Protein AF-A0A7X6XUL4-F1 (afdb_monomer_lite)

Sequence (235 aa):
MKSYRNVSISLFILVVAILCLQYVPVLSGLHGHSDAPFIVGGIALLCLGVSYVLKYHLIQIFLSMGYIVSFVLGLLLETKGVTYEATIIFELWIVWLVGLLVFVGILCITEALRHQASKKKSRVTFIMGVVLIVLPIYVLMMRPLTMDQVIDHKPHFTGKVLEVYENSLLIEIDGHDPMAVNMDLAVVSMDVMMDDMKVTSDDFKVNDTVTVYFNGVVLESYPVQINGVYAIFVD

Secondary structure (DSSP, 8-state):
-HHHHHHHHHHHHHHHHHHHHHHSHHHHHHTTT-SHHHHHHHHHHHHHHHHHHHT-HHHHHHHHHHHHHHHHHHHHTT-EEE-TTS-EEETHHHHHHHHHHHHHHHHHHHHHHHHHHTT---HHHHHHHHHHHHHHHHHHHTPPPPHHHHHHHS-EEEEEEEEE-SSEEEEEEPTTSTT-TT-SEEEEES--S-TT----GGG--TT-EEEEEE-S--BS-SSEEE--EEEEEE-

Foldseek 3Di:
DVLVVLLVVLVVLLVVVLCCCQPVVVNCVLQPNDNLSVVLSVVLVVQSVVCSVVVLNLSSHCLSVQLVVQLVVLSVVVDWAADPVRDTHSCSSLSSNLSSLLVSLVSLLVSCVVCVVVVNHRPPSNVSSVCSNVVSVVVVVPDFDGPCCQVVPFDKFKFFFADQDFFWTKTQTDPVDPVCPPAGIEIEGQPAPGPNDHGGSVVDDGGWMKMWTFRPDWDPDVNIYGHGTHDIDTD

Radius of gyration: 25.26 Å; chains: 1; bounding box: 56×45×66 Å

pLDDT: mean 80.7, std 13.01, range [35.94, 96.19]

Structure (mmCIF, N/CA/C/O backbone):
data_AF-A0A7X6XUL4-F1
#
_entry.id   AF-A0A7X6XUL4-F1
#
loop_
_atom_site.group_PDB
_atom_site.id
_atom_site.type_symbol
_atom_site.label_atom_id
_atom_site.label_alt_id
_atom_site.label_comp_id
_atom_site.label_asym_id
_atom_site.label_entity_id
_atom_site.label_seq_id
_atom_site.pdbx_PDB_ins_code
_atom_site.Cartn_x
_atom_site.Cartn_y
_atom_site.Cartn_z
_atom_site.occupancy
_atom_site.B_iso_or_equiv
_atom_site.auth_seq_id
_atom_site.auth_comp_id
_atom_site.auth_asym_id
_atom_site.auth_atom_id
_atom_site.pdbx_PDB_model_num
ATOM 1 N N . MET A 1 1 ? -22.005 5.168 29.232 1.00 58.16 1 MET A N 1
ATOM 2 C CA . MET A 1 1 ? -20.921 6.170 29.385 1.00 58.16 1 MET A CA 1
ATOM 3 C C . MET A 1 1 ? -19.550 5.704 28.884 1.00 58.16 1 MET A C 1
ATOM 5 O O . MET A 1 1 ? -18.963 6.440 28.106 1.00 58.16 1 MET A O 1
ATOM 9 N N . LYS A 1 2 ? -19.031 4.512 29.245 1.00 62.56 2 LYS A N 1
ATOM 10 C CA . LYS A 1 2 ? -17.679 4.072 28.809 1.00 62.56 2 LYS A CA 1
ATOM 11 C C . LYS A 1 2 ? -17.474 4.018 27.280 1.00 62.56 2 LYS A C 1
ATOM 13 O O . LYS A 1 2 ? -16.440 4.475 26.817 1.00 62.56 2 LYS A O 1
ATOM 18 N N . SER A 1 3 ? -18.453 3.537 26.502 1.00 69.56 3 SER A N 1
ATOM 19 C CA . SER A 1 3 ? -18.329 3.453 25.030 1.00 69.56 3 SER A CA 1
ATOM 20 C C . SER A 1 3 ? -18.174 4.820 24.361 1.00 69.56 3 SER A C 1
ATOM 22 O O . SER A 1 3 ? -17.297 4.985 23.527 1.00 69.56 3 SER A O 1
ATOM 24 N N . TYR A 1 4 ? -18.985 5.805 24.763 1.00 74.25 4 TYR A N 1
ATOM 25 C CA . TYR A 1 4 ? -18.929 7.166 24.221 1.00 74.25 4 TYR A CA 1
ATOM 26 C C . TYR A 1 4 ? -17.563 7.803 24.455 1.00 74.25 4 TYR A C 1
ATOM 28 O O . TYR A 1 4 ? -16.973 8.344 23.531 1.00 74.25 4 TYR A O 1
ATOM 36 N N . ARG A 1 5 ? -17.024 7.659 25.672 1.00 84.31 5 ARG A N 1
ATOM 37 C CA . ARG A 1 5 ? -15.702 8.186 26.017 1.00 84.31 5 ARG A CA 1
ATOM 38 C C . ARG A 1 5 ? -14.601 7.607 25.125 1.00 84.31 5 ARG A C 1
ATOM 40 O O . ARG A 1 5 ? -13.746 8.356 24.673 1.00 84.31 5 ARG A O 1
ATOM 47 N N . ASN A 1 6 ? -14.632 6.302 24.861 1.00 84.38 6 ASN A N 1
ATOM 48 C CA . ASN A 1 6 ? -13.616 5.651 24.031 1.00 84.38 6 ASN A CA 1
ATOM 49 C C . ASN A 1 6 ? -13.678 6.141 22.578 1.00 84.38 6 ASN A C 1
ATOM 51 O O . ASN A 1 6 ? -12.647 6.501 22.019 1.00 84.38 6 ASN A O 1
ATOM 55 N N . VAL A 1 7 ? -14.885 6.233 22.005 1.00 88.56 7 VAL A N 1
ATOM 56 C CA . VAL A 1 7 ? -15.072 6.751 20.641 1.00 88.56 7 VAL A CA 1
ATOM 57 C C . VAL A 1 7 ? -14.627 8.203 20.532 1.00 88.56 7 VAL A C 1
ATOM 59 O O . VAL A 1 7 ? -13.909 8.531 19.598 1.00 88.56 7 VAL A O 1
ATOM 62 N N . SER A 1 8 ? -14.979 9.062 21.492 1.00 87.38 8 SER A N 1
ATOM 63 C CA . SER A 1 8 ? -14.551 10.464 21.475 1.00 87.38 8 SER A CA 1
ATOM 64 C C . SER A 1 8 ? -13.032 10.618 21.544 1.00 87.38 8 SER A C 1
ATOM 66 O O . SER A 1 8 ? -12.482 11.453 20.833 1.00 87.38 8 SER A O 1
ATOM 68 N N . ILE A 1 9 ? -12.347 9.805 22.357 1.00 90.69 9 ILE A N 1
ATOM 69 C CA . ILE A 1 9 ? -10.880 9.834 22.451 1.00 90.69 9 ILE A CA 1
ATOM 70 C C . ILE A 1 9 ? -10.249 9.374 21.135 1.00 90.69 9 ILE A C 1
ATOM 72 O O . ILE A 1 9 ? -9.392 10.073 20.601 1.00 90.69 9 ILE A O 1
ATOM 76 N N . SER A 1 10 ? -10.673 8.230 20.590 1.00 92.06 10 SER A N 1
ATOM 77 C CA . SER A 1 10 ? -10.095 7.721 19.341 1.00 92.06 10 SER A CA 1
ATOM 78 C C . SER A 1 10 ? -10.402 8.635 18.156 1.00 92.06 10 SER A C 1
ATOM 80 O O . SER A 1 10 ? -9.512 8.892 17.351 1.00 92.06 10 SER A O 1
ATOM 82 N N . LEU A 1 11 ? -11.607 9.211 18.098 1.00 93.19 11 LEU A N 1
ATOM 83 C CA . LEU A 1 11 ? -11.975 10.220 17.106 1.00 93.19 11 LEU A CA 1
ATOM 84 C C . LEU A 1 11 ? -11.067 11.447 17.200 1.00 93.19 11 LEU A C 1
ATOM 86 O O . LEU A 1 11 ? -10.555 11.896 16.182 1.00 93.19 11 LEU A O 1
ATOM 90 N N . PHE A 1 12 ? -10.844 11.969 18.409 1.00 94.19 12 PHE A N 1
ATOM 91 C CA . PHE A 1 12 ? -9.958 13.111 18.618 1.00 94.19 12 PHE A CA 1
ATOM 92 C C . PHE A 1 12 ? -8.533 12.807 18.143 1.00 94.19 12 PHE A C 1
ATOM 94 O O . PHE A 1 12 ? -7.981 13.573 17.360 1.00 94.19 12 PHE A O 1
ATOM 101 N N . ILE A 1 13 ? -7.965 11.663 18.546 1.00 95.19 13 ILE A N 1
ATOM 102 C CA . ILE A 1 13 ? -6.621 11.244 18.116 1.00 95.19 13 ILE A CA 1
ATOM 103 C C . ILE A 1 13 ? -6.561 11.099 16.594 1.00 95.19 13 ILE A C 1
ATOM 105 O O . ILE A 1 13 ? -5.606 11.562 15.980 1.00 95.19 13 ILE A O 1
ATOM 109 N N . LEU A 1 14 ? -7.570 10.477 15.981 1.00 94.69 14 LEU A N 1
ATOM 110 C CA . LEU A 1 14 ? -7.609 10.245 14.541 1.00 94.69 14 LEU A CA 1
ATOM 111 C C . LEU A 1 14 ? -7.697 11.559 13.758 1.00 94.69 14 LEU A C 1
ATOM 113 O O . LEU A 1 14 ? -6.933 11.754 12.821 1.00 94.69 14 LEU A O 1
ATOM 117 N N . VAL A 1 15 ? -8.577 12.480 14.161 1.00 94.62 15 VAL A N 1
ATOM 118 C CA . VAL A 1 15 ? -8.705 13.797 13.518 1.00 94.62 15 VAL A CA 1
ATOM 119 C C . VAL A 1 15 ? -7.410 14.592 13.662 1.00 94.62 15 VAL A C 1
ATOM 121 O O . VAL A 1 15 ? -6.926 15.134 12.673 1.00 94.62 15 VAL A O 1
ATOM 124 N N . VAL A 1 16 ? -6.810 14.615 14.856 1.00 96.19 16 VAL A N 1
ATOM 125 C CA . VAL A 1 16 ? -5.510 15.269 15.067 1.00 96.19 16 VAL A CA 1
ATOM 126 C C . VAL A 1 16 ? -4.439 14.634 14.181 1.00 96.19 16 VAL A C 1
ATOM 128 O O . VAL A 1 16 ? -3.714 15.362 13.516 1.00 96.19 16 VAL A O 1
ATOM 131 N N . ALA A 1 17 ? -4.369 13.304 14.100 1.00 94.81 17 ALA A N 1
ATOM 132 C CA . ALA A 1 17 ? -3.403 12.613 13.250 1.00 94.81 17 ALA A CA 1
ATOM 133 C C . ALA A 1 17 ? -3.592 12.944 11.760 1.00 94.81 17 ALA A C 1
ATOM 135 O O . ALA A 1 17 ? -2.609 13.232 11.085 1.00 94.81 17 ALA A O 1
ATOM 136 N N . ILE A 1 18 ? -4.831 12.955 11.252 1.00 93.56 18 ILE A N 1
ATOM 137 C CA . ILE A 1 18 ? -5.139 13.334 9.861 1.00 93.56 18 ILE A CA 1
ATOM 138 C C . ILE A 1 18 ? -4.680 14.770 9.588 1.00 93.56 18 ILE A C 1
ATOM 140 O O . ILE A 1 18 ? -3.959 15.009 8.623 1.00 93.56 18 ILE A O 1
ATOM 144 N N . LEU A 1 19 ? -5.054 15.715 10.455 1.00 93.44 19 LEU A N 1
ATOM 145 C CA . LEU A 1 19 ? -4.690 17.123 10.291 1.00 93.44 19 LEU A CA 1
ATOM 146 C C . LEU A 1 19 ? -3.176 17.338 10.392 1.00 93.44 19 LEU A C 1
ATOM 148 O O . LEU A 1 19 ? -2.619 18.102 9.607 1.00 93.44 19 LEU A O 1
ATOM 152 N N . CYS A 1 20 ? -2.503 16.660 11.324 1.00 93.19 20 CYS A N 1
ATOM 153 C CA . CYS A 1 20 ? -1.053 16.731 11.458 1.00 93.19 20 CYS A CA 1
ATOM 154 C C . CYS A 1 20 ? -0.349 16.192 10.212 1.00 93.19 20 CYS A C 1
ATOM 156 O O . CYS A 1 20 ? 0.537 16.866 9.698 1.00 93.19 20 CYS A O 1
ATOM 158 N N . LEU A 1 21 ? -0.744 15.018 9.714 1.00 91.12 21 LEU A N 1
ATOM 159 C CA . LEU A 1 21 ? -0.129 14.425 8.524 1.00 91.12 21 LEU A CA 1
ATOM 160 C C . LEU A 1 21 ? -0.359 15.294 7.285 1.00 91.12 21 LEU A C 1
ATOM 162 O O . LEU A 1 21 ? 0.587 15.540 6.550 1.00 91.12 21 LEU A O 1
ATOM 166 N N . GLN A 1 22 ? -1.559 15.850 7.112 1.00 90.81 22 GLN A N 1
ATOM 167 C CA . GLN A 1 22 ? -1.856 16.681 5.948 1.00 90.81 22 GLN A CA 1
ATOM 168 C C . GLN A 1 22 ? -1.161 18.050 5.983 1.00 90.81 22 GLN A C 1
ATOM 170 O O . GLN A 1 22 ? -0.612 18.486 4.972 1.00 90.81 22 GLN A O 1
ATOM 175 N N . TYR A 1 23 ? -1.244 18.762 7.111 1.00 91.19 23 TYR A N 1
ATOM 176 C CA . TYR A 1 23 ? -0.960 20.202 7.157 1.00 91.19 23 TYR A CA 1
ATOM 177 C C . TYR A 1 23 ? 0.369 20.571 7.816 1.00 91.19 23 TYR A C 1
ATOM 179 O O . TYR A 1 23 ? 0.813 21.709 7.666 1.00 91.19 23 TYR A O 1
ATOM 187 N N . VAL A 1 24 ? 1.031 19.658 8.534 1.00 93.31 24 VAL A N 1
ATOM 188 C CA . VAL A 1 24 ? 2.384 19.925 9.043 1.00 93.31 24 VAL A CA 1
ATOM 189 C C . VAL A 1 24 ? 3.372 19.706 7.895 1.00 93.31 24 VAL A C 1
ATOM 191 O O . VAL A 1 24 ? 3.483 18.572 7.436 1.00 93.31 24 VAL A O 1
ATOM 194 N N . PRO A 1 25 ? 4.134 20.726 7.447 1.00 86.00 25 PRO A N 1
ATOM 195 C CA . PRO A 1 25 ? 4.938 20.635 6.222 1.00 86.00 25 PRO A CA 1
ATOM 196 C C . PRO A 1 25 ? 5.919 19.459 6.202 1.00 86.00 25 PRO A C 1
ATOM 198 O O . PRO A 1 25 ? 6.038 18.769 5.195 1.00 86.00 25 PRO A O 1
ATOM 201 N N . VAL A 1 26 ? 6.569 19.193 7.340 1.00 87.81 26 VAL A N 1
ATOM 202 C CA . VAL A 1 26 ? 7.515 18.077 7.492 1.00 87.81 26 VAL A CA 1
ATOM 203 C C . VAL A 1 26 ? 6.826 16.727 7.298 1.00 87.81 26 VAL A C 1
ATOM 205 O O . VAL A 1 26 ? 7.383 15.857 6.644 1.00 87.81 26 VAL A O 1
ATOM 208 N N . LEU A 1 27 ? 5.618 16.550 7.842 1.00 85.12 27 LEU A N 1
ATOM 209 C CA . LEU A 1 27 ? 4.870 15.292 7.744 1.00 85.12 27 LEU A CA 1
ATOM 210 C C . LEU A 1 27 ? 4.193 15.133 6.380 1.00 85.12 27 LEU A C 1
ATOM 212 O O . LEU A 1 27 ? 4.202 14.042 5.820 1.00 85.12 27 LEU A O 1
ATOM 216 N N . SER A 1 28 ? 3.683 16.233 5.831 1.00 84.69 28 SER A N 1
ATOM 217 C CA . SER A 1 28 ? 3.063 16.289 4.507 1.00 84.69 28 SER A CA 1
ATOM 218 C C . SER A 1 28 ? 4.053 15.911 3.400 1.00 84.69 28 SER A C 1
ATOM 220 O O . SER A 1 28 ? 3.719 15.183 2.464 1.00 84.69 28 SER A O 1
ATOM 222 N N . GLY A 1 29 ? 5.316 16.328 3.549 1.00 77.69 29 GLY A N 1
ATOM 223 C CA . GLY A 1 29 ? 6.396 15.943 2.642 1.00 77.69 29 GLY A CA 1
ATOM 224 C C . GLY A 1 29 ? 6.687 14.437 2.628 1.00 77.69 29 GLY A C 1
ATOM 225 O O . GLY A 1 29 ? 7.092 13.916 1.593 1.00 77.69 29 GLY A O 1
ATOM 226 N N . LEU A 1 30 ? 6.422 13.707 3.724 1.00 83.12 30 LEU A N 1
ATOM 227 C CA . LEU A 1 30 ? 6.688 12.260 3.807 1.00 83.12 30 LEU A CA 1
ATOM 228 C C . LEU A 1 30 ? 5.807 11.431 2.867 1.00 83.12 30 LEU A C 1
ATOM 230 O O . LEU A 1 30 ? 6.188 10.332 2.482 1.00 83.12 30 LEU A O 1
ATOM 234 N N . HIS A 1 31 ? 4.636 11.951 2.502 1.00 78.56 31 HIS A N 1
ATOM 235 C CA . HIS A 1 31 ? 3.710 11.315 1.566 1.00 78.56 31 HIS A CA 1
ATOM 236 C C . HIS A 1 31 ? 3.538 12.130 0.275 1.00 78.56 31 HIS A C 1
ATOM 238 O O . HIS A 1 31 ? 2.503 12.038 -0.391 1.00 78.56 31 HIS A O 1
ATOM 244 N N . GLY A 1 32 ? 4.529 12.967 -0.057 1.00 76.56 32 GLY A N 1
ATOM 245 C CA . GLY A 1 32 ? 4.567 13.728 -1.305 1.00 76.56 32 GLY A CA 1
ATOM 246 C C . GLY A 1 32 ? 3.433 14.739 -1.460 1.00 76.56 32 GLY A C 1
ATOM 247 O O . GLY A 1 32 ? 2.962 14.943 -2.574 1.00 76.56 32 GLY A O 1
ATOM 248 N N . HIS A 1 33 ? 2.944 15.321 -0.359 1.00 76.12 33 HIS A N 1
ATOM 249 C CA . HIS A 1 33 ? 1.809 16.256 -0.351 1.00 76.12 33 HIS A CA 1
ATOM 250 C C . HIS A 1 33 ? 0.507 15.693 -0.959 1.00 76.12 33 HIS A C 1
ATOM 252 O O . HIS A 1 33 ? -0.392 16.448 -1.320 1.00 76.12 33 HIS A O 1
ATOM 258 N N . SER A 1 34 ? 0.391 14.365 -1.050 1.00 81.25 34 SER A N 1
ATOM 259 C CA . SER A 1 34 ? -0.814 13.668 -1.510 1.00 81.25 34 SER A CA 1
ATOM 260 C C . SER A 1 34 ? -2.002 13.840 -0.551 1.00 81.25 34 SER A C 1
ATOM 262 O O .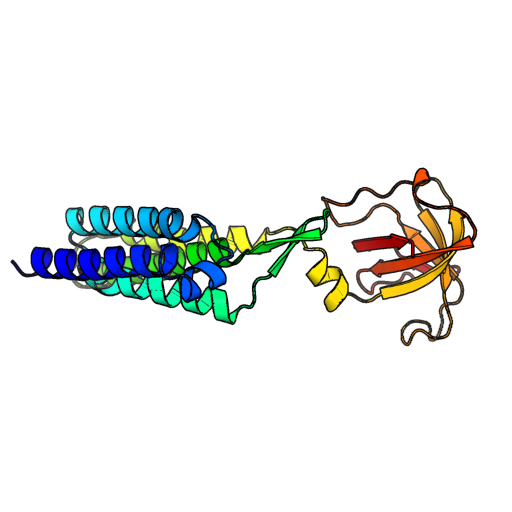 SER A 1 34 ? -1.816 13.943 0.658 1.00 81.25 34 SER A O 1
ATOM 264 N N . ASP A 1 35 ? -3.229 13.731 -1.069 1.00 84.50 35 ASP A N 1
ATOM 265 C CA . ASP A 1 35 ? -4.476 13.676 -0.284 1.00 84.50 35 ASP A CA 1
ATOM 266 C C . ASP A 1 35 ? -4.697 12.333 0.449 1.00 84.50 35 ASP A C 1
ATOM 268 O O . ASP A 1 35 ? -5.747 12.092 1.057 1.00 84.50 35 ASP A O 1
ATOM 272 N N . ALA A 1 36 ? -3.704 11.441 0.422 1.00 86.62 36 ALA A N 1
ATOM 273 C CA . ALA A 1 36 ? -3.718 10.139 1.082 1.00 86.62 36 ALA A CA 1
ATOM 274 C C . ALA A 1 36 ? -4.185 10.153 2.557 1.00 86.62 36 ALA A C 1
ATOM 276 O O . ALA A 1 36 ? -4.998 9.287 2.905 1.00 86.62 36 ALA A O 1
ATOM 277 N N . PRO A 1 37 ? -3.772 11.109 3.423 1.00 89.69 37 PRO A N 1
ATOM 278 C CA . PRO A 1 37 ? -4.266 11.171 4.800 1.00 89.69 37 PRO A CA 1
ATOM 279 C C . PRO A 1 37 ? -5.790 11.286 4.901 1.00 89.69 37 PRO A C 1
ATOM 281 O O . PRO A 1 37 ? -6.399 10.686 5.787 1.00 89.69 37 PRO A O 1
ATOM 284 N N . PHE A 1 38 ? -6.438 12.007 3.983 1.00 89.00 38 PHE A N 1
ATOM 285 C CA . PHE A 1 38 ? -7.897 12.123 3.980 1.00 89.00 38 PHE A CA 1
ATOM 286 C C . PHE A 1 38 ? -8.582 10.851 3.494 1.00 89.00 38 PHE A C 1
ATOM 288 O O . PHE A 1 38 ? -9.601 10.460 4.063 1.00 89.00 38 PHE A O 1
ATOM 295 N N . ILE A 1 39 ? -8.025 10.181 2.484 1.00 88.62 39 ILE A N 1
ATOM 296 C CA . ILE A 1 39 ? -8.596 8.943 1.937 1.00 88.62 39 ILE A CA 1
ATOM 297 C C . ILE A 1 39 ? -8.529 7.828 2.987 1.00 88.62 39 ILE A C 1
ATOM 299 O O . ILE A 1 39 ? -9.555 7.253 3.365 1.00 88.62 39 ILE A O 1
ATOM 303 N N . VAL A 1 40 ? -7.330 7.554 3.513 1.00 92.00 40 VAL A N 1
ATOM 304 C CA . VAL A 1 40 ? -7.119 6.502 4.518 1.00 92.00 40 VAL A CA 1
ATOM 305 C C . VAL A 1 40 ? -7.809 6.876 5.836 1.00 92.00 40 VAL A C 1
ATOM 307 O O . VAL A 1 40 ? -8.447 6.035 6.477 1.00 92.00 40 VAL A O 1
ATOM 310 N N . GLY A 1 41 ? -7.758 8.154 6.222 1.00 91.56 41 GLY A N 1
ATOM 311 C CA . GLY A 1 41 ? -8.430 8.678 7.406 1.00 91.56 41 GLY A CA 1
ATOM 312 C C . GLY A 1 41 ? -9.954 8.593 7.322 1.00 91.56 41 GLY A C 1
ATOM 313 O O . GLY A 1 41 ? -10.605 8.234 8.303 1.00 91.56 41 GLY A O 1
ATOM 314 N N . GLY A 1 42 ? -10.536 8.843 6.147 1.00 90.12 42 GLY A N 1
ATOM 315 C CA . GLY A 1 42 ? -11.969 8.698 5.893 1.00 90.12 42 GLY A CA 1
ATOM 316 C C . GLY A 1 42 ? -12.450 7.260 6.088 1.00 90.12 42 GLY A C 1
ATOM 317 O O . GLY A 1 42 ? -13.467 7.028 6.746 1.00 90.12 42 GLY A O 1
ATOM 318 N N . ILE A 1 43 ? -11.677 6.281 5.612 1.00 91.81 43 ILE A N 1
ATOM 319 C CA . ILE A 1 43 ? -11.957 4.855 5.839 1.00 91.81 43 ILE A CA 1
ATOM 320 C C . ILE A 1 43 ? -11.878 4.520 7.333 1.00 91.81 43 ILE A C 1
ATOM 322 O O . ILE A 1 43 ? -12.781 3.869 7.865 1.00 91.81 43 ILE A O 1
ATOM 326 N N . ALA A 1 44 ? -10.862 5.018 8.045 1.00 93.25 44 ALA A N 1
ATOM 327 C CA . ALA A 1 44 ? -10.770 4.851 9.494 1.00 93.25 44 ALA A CA 1
ATOM 328 C C . ALA A 1 44 ? -11.977 5.477 10.226 1.00 93.25 44 ALA A C 1
ATOM 330 O O . ALA A 1 44 ? -12.543 4.858 11.125 1.00 93.25 44 ALA A O 1
ATOM 331 N N . LEU A 1 45 ? -12.448 6.660 9.823 1.00 92.62 45 LEU A N 1
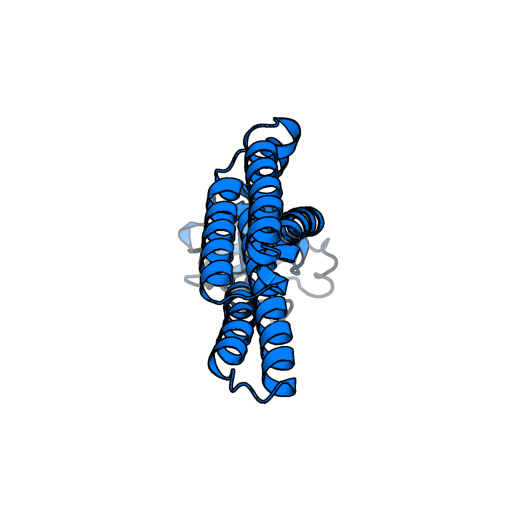ATOM 332 C CA . LEU A 1 45 ? -13.642 7.283 10.408 1.00 92.62 45 LEU A CA 1
ATOM 333 C C . LEU A 1 45 ? -14.906 6.441 10.181 1.00 92.62 45 LEU A C 1
ATOM 335 O O . LEU A 1 45 ? -15.694 6.254 11.114 1.00 92.62 45 LEU A O 1
ATOM 339 N N . LEU A 1 46 ? -15.077 5.877 8.982 1.00 91.69 46 LEU A N 1
ATOM 340 C CA . LEU A 1 46 ? -16.175 4.953 8.682 1.00 91.69 46 LEU A CA 1
ATOM 341 C C . LEU A 1 46 ? -16.104 3.700 9.563 1.00 91.69 46 LEU A C 1
ATOM 343 O O . LEU A 1 46 ? -17.104 3.326 10.183 1.00 91.69 46 LEU A O 1
ATOM 347 N N . CYS A 1 47 ? -14.924 3.086 9.694 1.00 91.25 47 CYS A N 1
ATOM 348 C CA . CYS A 1 47 ? -14.708 1.949 10.590 1.00 91.25 47 CYS A CA 1
ATOM 349 C C . CYS A 1 47 ? -15.032 2.300 12.049 1.00 91.25 47 CYS A C 1
ATOM 351 O O . CYS A 1 47 ? -15.663 1.500 12.746 1.00 91.25 47 CYS A O 1
ATOM 353 N N . LEU A 1 48 ? -14.666 3.502 12.510 1.00 90.81 48 LEU A N 1
ATOM 354 C CA . LEU A 1 48 ? -14.990 3.971 13.856 1.00 90.81 48 LEU A CA 1
ATOM 355 C C . LEU A 1 48 ? -16.508 4.085 14.048 1.00 90.81 48 LEU A C 1
ATOM 357 O O . LEU A 1 48 ? -17.036 3.578 15.041 1.00 90.81 48 LEU A O 1
ATOM 361 N N . GLY A 1 49 ? -17.219 4.672 13.082 1.00 87.12 49 GLY A N 1
ATOM 362 C CA . GLY A 1 49 ? -18.679 4.793 13.097 1.00 87.12 49 GLY A CA 1
ATOM 363 C C . GLY A 1 49 ? -19.389 3.436 13.118 1.00 87.12 49 GLY A C 1
ATOM 364 O O . GLY A 1 49 ? -20.253 3.195 13.965 1.00 87.12 49 GLY A O 1
ATOM 365 N N . VAL A 1 50 ? -18.970 2.505 12.258 1.00 87.62 50 VAL A N 1
ATOM 366 C CA . VAL A 1 50 ? -19.497 1.130 12.239 1.00 87.62 50 VAL A CA 1
ATOM 367 C C . VAL A 1 50 ? -19.224 0.427 13.572 1.00 87.62 50 VAL A C 1
ATOM 369 O O . VAL A 1 50 ? -20.125 -0.177 14.157 1.00 87.62 50 VAL A O 1
ATOM 372 N N . SER A 1 51 ? -18.010 0.555 14.114 1.00 89.69 51 SER A N 1
ATOM 373 C CA . SER A 1 51 ? -17.649 -0.042 15.406 1.00 89.69 51 SER A CA 1
ATOM 374 C C . SER A 1 51 ? -18.469 0.515 16.572 1.00 89.69 51 SER A C 1
ATOM 376 O O . SER A 1 51 ? -18.728 -0.194 17.548 1.00 89.69 51 SER A O 1
ATOM 378 N N . TYR A 1 52 ? -18.901 1.775 16.486 1.00 87.75 52 TYR A N 1
ATOM 379 C CA . TYR A 1 52 ? -19.772 2.402 17.470 1.00 87.75 52 TYR A CA 1
ATOM 380 C C . TYR A 1 52 ? -21.174 1.783 17.453 1.00 87.75 52 TYR A C 1
ATOM 382 O O . TYR A 1 52 ? -21.655 1.343 18.501 1.00 87.75 52 TYR A O 1
ATOM 390 N N . VAL A 1 53 ? -21.784 1.650 16.269 1.00 86.19 53 VAL A N 1
ATOM 391 C CA . VAL A 1 53 ? -23.108 1.019 16.099 1.00 86.19 53 VAL A CA 1
ATOM 392 C C . VAL A 1 53 ? -23.085 -0.440 16.563 1.00 86.19 53 VAL A C 1
ATOM 394 O O . VAL A 1 53 ? -23.987 -0.889 17.272 1.00 86.19 53 VAL A O 1
ATOM 397 N N . LEU A 1 54 ? -22.019 -1.169 16.224 1.00 83.31 54 LEU A N 1
ATOM 398 C CA . LEU A 1 54 ? -21.864 -2.588 16.554 1.00 83.31 54 LEU A CA 1
ATOM 399 C C . LEU A 1 54 ? -21.328 -2.851 17.972 1.00 83.31 54 LEU A C 1
ATOM 401 O O . LEU A 1 54 ? -21.281 -4.003 18.408 1.00 83.31 54 LEU A O 1
ATOM 405 N N . LYS A 1 55 ? -20.978 -1.795 18.721 1.00 85.25 55 LYS A N 1
ATOM 406 C CA . LYS A 1 55 ? -20.416 -1.848 20.084 1.00 85.25 55 LYS A CA 1
ATOM 407 C C . LYS A 1 55 ? -19.105 -2.648 20.185 1.00 85.25 55 LYS A C 1
ATOM 409 O O . LYS A 1 55 ? -18.858 -3.303 21.197 1.00 85.25 55 LYS A O 1
ATOM 414 N N . TYR A 1 56 ? -18.252 -2.580 19.163 1.00 86.38 56 TYR A N 1
ATOM 415 C CA . TYR A 1 56 ? -16.928 -3.216 19.166 1.00 86.38 56 TYR A CA 1
ATOM 416 C C . TYR A 1 56 ? -15.906 -2.342 19.882 1.00 86.38 56 TYR A C 1
ATOM 418 O O . TYR A 1 56 ? -15.315 -1.430 19.307 1.00 86.38 56 TYR A O 1
ATOM 426 N N . HIS A 1 57 ? -15.718 -2.608 21.171 1.00 85.75 57 HIS A N 1
ATOM 427 C CA . HIS A 1 57 ? -14.898 -1.767 22.034 1.00 85.75 57 HIS A CA 1
ATOM 428 C C . HIS A 1 57 ? -13.405 -1.804 21.698 1.00 85.75 57 HIS A C 1
ATOM 430 O O . HIS A 1 57 ? -12.752 -0.782 21.891 1.00 85.75 57 HIS A O 1
ATOM 436 N N . LEU A 1 58 ? -12.858 -2.923 21.206 1.00 87.94 58 LEU A N 1
ATOM 437 C CA . LEU A 1 58 ? -11.441 -2.986 20.822 1.00 87.94 58 LEU A CA 1
ATOM 438 C C . LEU A 1 58 ? -11.154 -2.066 19.636 1.00 87.94 58 LEU A C 1
ATOM 440 O O . LEU A 1 58 ? -10.215 -1.274 19.686 1.00 87.94 58 LEU A O 1
ATOM 444 N N . ILE A 1 59 ? -12.011 -2.105 18.613 1.00 88.56 59 ILE A N 1
ATOM 445 C CA . ILE A 1 59 ? -11.882 -1.241 17.433 1.00 88.56 59 ILE A CA 1
ATOM 446 C C . ILE A 1 59 ? -11.966 0.232 17.838 1.00 88.56 59 ILE A C 1
ATOM 448 O O . ILE A 1 59 ? -11.107 1.019 17.457 1.00 88.56 59 ILE A O 1
ATOM 452 N N . GLN A 1 60 ? -12.916 0.590 18.704 1.00 89.88 60 GLN A N 1
ATOM 453 C CA . GLN A 1 60 ? -13.064 1.961 19.208 1.00 89.88 60 GLN A CA 1
ATOM 454 C C . GLN A 1 60 ? -11.831 2.504 19.947 1.00 89.88 60 GLN A C 1
ATOM 456 O O . GLN A 1 60 ? -11.718 3.714 20.087 1.00 89.88 60 GLN A O 1
ATOM 461 N N . ILE A 1 61 ? -10.959 1.645 20.485 1.00 88.00 61 ILE A N 1
ATOM 462 C CA . ILE A 1 61 ? -9.771 2.061 21.247 1.00 88.00 61 ILE A CA 1
ATOM 463 C C . ILE A 1 61 ? -8.533 2.076 20.349 1.00 88.00 61 ILE A C 1
ATOM 465 O O . ILE A 1 61 ? -7.736 3.009 20.414 1.00 88.00 61 ILE A O 1
ATOM 469 N N . PHE A 1 62 ? -8.360 1.040 19.527 1.00 93.62 62 PHE A N 1
ATOM 470 C CA . PHE A 1 62 ? -7.099 0.794 18.830 1.00 93.62 62 PHE A CA 1
ATOM 471 C C . PHE A 1 62 ? -7.062 1.309 17.391 1.00 93.62 62 PHE A C 1
ATOM 473 O O . PHE A 1 62 ? -5.978 1.397 16.824 1.00 93.62 62 PHE A O 1
ATOM 480 N N . LEU A 1 63 ? -8.192 1.689 16.791 1.00 93.50 63 LEU A N 1
ATOM 481 C CA . LEU A 1 63 ? -8.235 2.088 15.381 1.00 93.50 63 LEU A CA 1
ATOM 482 C C . LEU A 1 63 ? -7.344 3.295 15.056 1.00 93.50 63 LEU A C 1
ATOM 484 O O . LEU A 1 63 ? -6.611 3.266 14.072 1.00 93.50 63 LEU A O 1
ATOM 488 N N . SER A 1 64 ? -7.354 4.326 15.903 1.00 93.44 64 SER A N 1
ATOM 489 C CA . SER A 1 64 ? -6.486 5.499 15.735 1.00 93.44 64 SER A CA 1
ATOM 490 C C . SER A 1 64 ? -4.999 5.147 15.844 1.00 93.44 64 SER A C 1
ATOM 492 O O . SER A 1 64 ? -4.176 5.733 15.148 1.00 93.44 64 SER A O 1
ATOM 494 N N . MET A 1 65 ? -4.648 4.157 16.672 1.00 93.56 65 MET A N 1
ATOM 495 C CA . MET A 1 65 ? -3.281 3.635 16.744 1.00 93.56 65 MET A CA 1
ATOM 496 C C . MET A 1 65 ? -2.931 2.851 15.477 1.00 93.56 65 MET A C 1
ATOM 498 O O . MET A 1 65 ? -1.853 3.046 14.932 1.00 93.56 65 MET A O 1
ATOM 502 N N . GLY A 1 66 ? -3.854 2.029 14.971 1.00 93.69 66 GLY A N 1
ATOM 503 C CA . GLY A 1 66 ? -3.691 1.299 13.712 1.00 93.69 66 GLY A CA 1
ATOM 504 C C . GLY A 1 66 ? -3.429 2.220 12.522 1.00 93.69 66 GLY A C 1
ATOM 505 O O . GLY A 1 66 ? -2.545 1.938 11.720 1.00 93.69 66 GLY A O 1
ATOM 506 N N . TYR A 1 67 ? -4.128 3.355 12.452 1.00 95.19 67 TYR A N 1
ATOM 507 C CA . TYR A 1 67 ? -3.894 4.388 11.440 1.00 95.19 67 TYR A CA 1
ATOM 508 C C . TYR A 1 67 ? -2.457 4.929 11.480 1.00 95.19 67 TYR A C 1
ATOM 510 O O . TYR A 1 67 ? -1.790 4.961 10.449 1.00 95.19 67 TYR A O 1
ATOM 518 N N . ILE A 1 68 ? -1.954 5.284 12.668 1.00 94.94 68 ILE A N 1
ATOM 519 C CA . ILE A 1 68 ? -0.590 5.812 12.847 1.00 94.94 68 ILE A CA 1
ATOM 520 C C . ILE A 1 68 ? 0.464 4.728 12.582 1.00 94.94 68 ILE A C 1
ATOM 522 O O . ILE A 1 68 ? 1.426 4.968 11.860 1.00 94.94 68 ILE A O 1
ATOM 526 N N . VAL A 1 69 ? 0.281 3.523 13.131 1.00 94.25 69 VAL A N 1
ATOM 527 C CA . VAL A 1 69 ? 1.215 2.397 12.953 1.00 94.25 69 VAL A CA 1
ATOM 528 C C . VAL A 1 69 ? 1.344 2.027 11.480 1.00 94.25 69 VAL A C 1
ATOM 530 O O . VAL A 1 69 ? 2.450 1.796 11.007 1.00 94.25 69 VAL A O 1
ATOM 533 N N . SER A 1 70 ? 0.236 2.018 10.741 1.00 93.00 70 SER A N 1
ATOM 534 C CA . SER A 1 70 ? 0.243 1.672 9.317 1.00 93.00 70 SER A CA 1
ATOM 535 C C . SER A 1 70 ? 0.936 2.736 8.464 1.00 93.00 70 SER A C 1
ATOM 537 O O . SER A 1 70 ? 1.605 2.389 7.497 1.00 93.00 70 SER A O 1
ATOM 539 N N . PHE A 1 71 ? 0.840 4.015 8.845 1.00 92.62 71 PHE A N 1
ATOM 540 C CA . PHE A 1 71 ? 1.609 5.089 8.211 1.00 92.62 71 PHE A CA 1
ATOM 541 C C . PHE A 1 71 ? 3.113 4.890 8.424 1.00 92.62 71 PHE A C 1
ATOM 543 O O . PHE A 1 71 ? 3.881 4.883 7.468 1.00 92.62 71 PHE A O 1
ATOM 550 N N . VAL A 1 72 ? 3.528 4.663 9.678 1.00 91.69 72 VAL A N 1
ATOM 551 C CA . VAL A 1 72 ? 4.937 4.425 10.030 1.00 91.69 72 VAL A CA 1
ATOM 552 C C . VAL A 1 72 ? 5.480 3.188 9.317 1.00 91.69 72 VAL A C 1
ATOM 554 O O . VAL A 1 72 ? 6.593 3.221 8.805 1.00 91.69 72 VAL A O 1
ATOM 557 N N . LEU A 1 73 ? 4.693 2.115 9.239 1.00 88.81 73 LEU A N 1
ATOM 558 C CA . LEU A 1 73 ? 5.066 0.904 8.513 1.00 88.81 73 LEU A CA 1
ATOM 559 C C . LEU A 1 73 ? 5.263 1.178 7.018 1.00 88.81 73 LEU A C 1
ATOM 561 O O . LEU A 1 73 ? 6.204 0.661 6.428 1.00 88.81 73 LEU A O 1
ATOM 565 N N . GLY A 1 74 ? 4.432 2.037 6.428 1.00 86.19 74 GLY A N 1
ATOM 566 C CA . GLY A 1 74 ? 4.639 2.516 5.069 1.00 86.19 74 GLY A CA 1
ATOM 567 C C . GLY A 1 74 ? 5.972 3.252 4.886 1.00 86.19 74 GLY A C 1
ATOM 568 O O . GLY A 1 74 ? 6.658 3.017 3.896 1.00 86.19 74 GLY A O 1
ATOM 569 N N . LEU A 1 75 ? 6.370 4.095 5.846 1.00 85.19 75 LEU A N 1
ATOM 570 C CA . LEU A 1 75 ? 7.658 4.800 5.790 1.00 85.19 75 LEU A CA 1
ATOM 571 C C . LEU A 1 75 ? 8.845 3.836 5.891 1.00 85.19 75 LEU A C 1
ATOM 573 O O . LEU A 1 75 ? 9.839 4.017 5.197 1.00 85.19 75 LEU A O 1
ATOM 577 N N . LEU A 1 76 ? 8.737 2.814 6.747 1.00 85.50 76 LEU A N 1
ATOM 578 C CA . LEU A 1 76 ? 9.791 1.816 6.955 1.00 85.50 76 LEU A CA 1
ATOM 579 C C . LEU A 1 76 ? 10.003 0.894 5.751 1.00 85.50 76 LEU A C 1
ATOM 581 O O . LEU A 1 76 ? 11.080 0.324 5.617 1.00 85.50 76 LEU A O 1
ATOM 585 N N . LEU A 1 77 ? 8.987 0.721 4.905 1.00 79.62 77 LEU A N 1
ATOM 586 C CA . LEU A 1 77 ? 9.061 -0.130 3.717 1.00 79.62 77 LEU A CA 1
ATOM 587 C C . LEU A 1 77 ? 9.566 0.612 2.467 1.00 79.62 77 LEU A C 1
ATOM 589 O O . LEU A 1 77 ? 9.546 0.024 1.393 1.00 79.62 77 LEU A O 1
ATOM 593 N N . GLU A 1 78 ? 10.005 1.873 2.605 1.00 67.56 78 GLU A N 1
ATOM 594 C CA . GLU A 1 78 ? 10.622 2.702 1.552 1.00 67.56 78 GLU A CA 1
ATOM 595 C C . GLU A 1 78 ? 9.953 2.574 0.171 1.00 67.56 78 GLU A C 1
ATOM 597 O O . GLU A 1 78 ? 10.611 2.446 -0.858 1.00 67.56 78 GLU A O 1
ATOM 602 N N . THR A 1 79 ? 8.618 2.618 0.128 1.00 63.59 79 THR A N 1
ATOM 603 C CA . THR A 1 79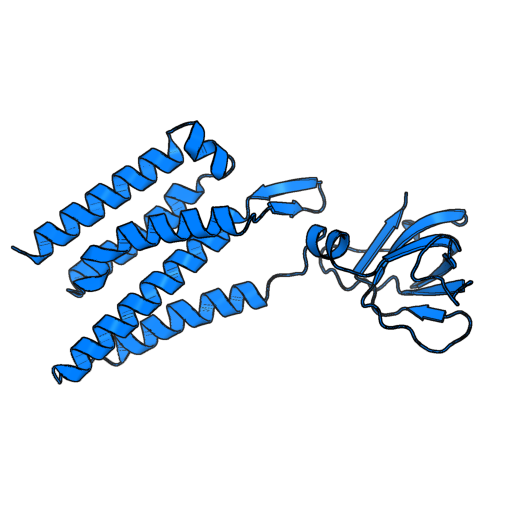 ? 7.874 2.367 -1.111 1.00 63.59 79 THR A CA 1
ATOM 604 C C . THR A 1 79 ? 7.911 3.571 -2.050 1.00 63.59 79 THR A C 1
ATOM 606 O O . THR A 1 79 ? 6.999 4.409 -2.064 1.00 63.59 79 THR A O 1
ATOM 609 N N . LYS A 1 80 ? 8.989 3.664 -2.823 1.00 58.97 80 LYS A N 1
ATOM 610 C CA . LYS A 1 80 ? 9.070 4.470 -4.039 1.00 58.97 80 LYS A CA 1
ATOM 611 C C . LYS A 1 80 ? 8.581 3.598 -5.193 1.00 58.97 80 LYS A C 1
ATOM 613 O O . LYS A 1 80 ? 9.022 2.463 -5.322 1.00 58.97 80 LYS A O 1
ATOM 618 N N . GLY A 1 81 ? 7.630 4.099 -5.970 1.00 49.84 81 GLY A N 1
ATOM 619 C CA . GLY A 1 81 ? 7.307 3.539 -7.276 1.00 49.84 81 GLY A CA 1
ATOM 620 C C . GLY A 1 81 ? 7.680 4.557 -8.341 1.00 49.84 81 GLY A C 1
ATOM 621 O O . GLY A 1 81 ? 7.424 5.748 -8.166 1.00 49.84 81 GLY A O 1
ATOM 622 N N . VAL A 1 82 ? 8.281 4.116 -9.435 1.00 38.66 82 VAL A N 1
ATOM 623 C CA . VAL A 1 82 ? 8.538 4.946 -10.615 1.00 38.66 82 VAL A CA 1
ATOM 624 C C . VAL A 1 82 ? 7.613 4.472 -11.736 1.00 38.66 82 VAL A C 1
ATOM 626 O O . VAL A 1 82 ? 7.538 3.278 -12.018 1.00 38.66 82 VAL A O 1
ATOM 629 N N . THR A 1 83 ? 6.851 5.391 -12.338 1.00 41.16 83 THR A N 1
ATOM 630 C CA . THR A 1 83 ? 6.106 5.101 -13.580 1.00 41.16 83 THR A CA 1
ATOM 631 C C . THR A 1 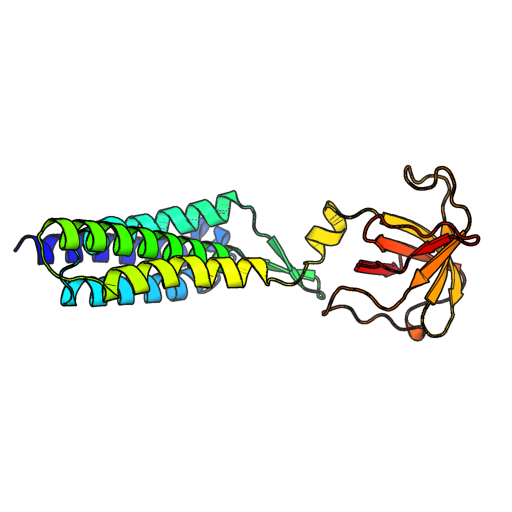83 ? 7.018 5.206 -14.802 1.00 41.16 83 THR A C 1
ATOM 633 O O . THR A 1 83 ? 8.068 5.840 -14.736 1.00 41.16 83 THR A O 1
ATOM 636 N N . TYR A 1 84 ? 6.574 4.664 -15.940 1.00 36.84 84 TYR A N 1
ATOM 637 C CA . TYR A 1 84 ? 7.250 4.745 -17.245 1.00 36.84 84 TYR A CA 1
ATOM 638 C C . TYR A 1 84 ? 7.675 6.175 -17.660 1.00 36.84 84 TYR A C 1
ATOM 640 O O . TYR A 1 84 ? 8.642 6.345 -18.393 1.00 36.84 84 TYR A O 1
ATOM 648 N N . GLU A 1 85 ? 7.022 7.223 -17.143 1.00 36.62 85 GLU A N 1
ATOM 649 C CA . GLU A 1 85 ? 7.389 8.630 -17.392 1.00 36.62 85 GLU A CA 1
ATOM 650 C C . GLU A 1 85 ? 8.370 9.220 -16.355 1.00 36.62 85 GLU A C 1
ATOM 652 O O . GLU A 1 85 ? 8.469 10.438 -16.210 1.00 36.62 85 GLU A O 1
ATOM 657 N N . ALA A 1 86 ? 9.072 8.382 -15.586 1.00 37.56 86 ALA A N 1
ATOM 658 C CA . ALA A 1 86 ? 9.974 8.795 -14.506 1.00 37.56 86 ALA A CA 1
ATOM 659 C C . ALA A 1 86 ? 9.307 9.665 -13.416 1.00 37.56 86 ALA A C 1
ATOM 661 O O . ALA A 1 86 ? 9.989 10.334 -12.633 1.00 37.56 86 ALA A O 1
ATOM 662 N N . THR A 1 87 ? 7.971 9.653 -13.313 1.00 35.94 87 THR A N 1
ATOM 663 C CA . THR A 1 87 ? 7.287 10.287 -12.182 1.00 35.94 87 THR A CA 1
ATOM 664 C C . THR A 1 87 ? 7.275 9.322 -11.003 1.00 35.94 87 THR A C 1
ATOM 666 O O . THR A 1 87 ? 6.754 8.206 -11.086 1.00 35.94 87 THR A O 1
ATOM 669 N N . ILE A 1 88 ? 7.895 9.752 -9.901 1.00 45.19 88 ILE A N 1
ATOM 670 C CA . ILE A 1 88 ? 7.928 9.012 -8.640 1.00 45.19 88 ILE A CA 1
ATOM 671 C C . ILE A 1 88 ? 6.524 9.075 -8.031 1.00 45.19 88 ILE A C 1
ATOM 673 O O . ILE A 1 88 ? 6.109 10.105 -7.495 1.00 45.19 88 ILE A O 1
ATOM 677 N N . ILE A 1 89 ? 5.780 7.977 -8.103 1.00 50.44 89 ILE A N 1
ATOM 678 C CA . ILE A 1 89 ? 4.552 7.784 -7.338 1.00 50.44 89 ILE A CA 1
ATOM 679 C C . ILE A 1 89 ? 4.924 7.257 -5.956 1.00 50.44 89 ILE A C 1
ATOM 681 O O . ILE A 1 89 ? 5.492 6.180 -5.785 1.00 50.44 89 ILE A O 1
ATOM 685 N N . PHE A 1 90 ? 4.576 8.032 -4.933 1.00 55.22 90 PHE A N 1
ATOM 686 C CA . PHE A 1 90 ? 4.679 7.588 -3.551 1.00 55.22 90 PHE A CA 1
ATOM 687 C C . PHE A 1 90 ? 3.632 6.499 -3.302 1.00 55.22 90 PHE A C 1
ATOM 689 O O . PHE A 1 90 ? 2.478 6.797 -3.004 1.00 55.22 90 PHE A O 1
ATOM 696 N N . GLU A 1 91 ? 4.020 5.228 -3.379 1.00 73.31 91 GLU A N 1
ATOM 697 C CA . GLU A 1 91 ? 3.133 4.094 -3.076 1.00 73.31 91 GLU A CA 1
ATOM 698 C C . GLU A 1 91 ? 2.794 3.958 -1.582 1.00 73.31 91 GLU A C 1
ATOM 700 O O . GLU A 1 91 ? 2.000 3.097 -1.187 1.00 73.31 91 GLU A O 1
ATOM 705 N N . LEU A 1 92 ? 3.352 4.846 -0.754 1.00 83.06 92 LEU A N 1
ATOM 706 C CA . LEU A 1 92 ? 3.162 4.899 0.689 1.00 83.06 92 LEU A CA 1
ATOM 707 C C . LEU A 1 92 ? 1.685 4.795 1.086 1.00 83.06 92 LEU A C 1
ATOM 709 O O . LEU A 1 92 ? 1.343 4.090 2.035 1.00 83.06 92 LEU A O 1
ATOM 713 N N . TRP A 1 93 ? 0.796 5.471 0.353 1.00 83.12 93 TRP A N 1
ATOM 714 C CA . TRP A 1 93 ? -0.635 5.479 0.656 1.00 83.12 93 TRP A CA 1
ATOM 715 C C . TRP A 1 93 ? -1.285 4.096 0.523 1.00 83.12 93 TRP A C 1
ATOM 717 O O . TRP A 1 93 ? -2.230 3.797 1.254 1.00 83.12 93 TRP A O 1
ATOM 727 N N . ILE A 1 94 ? -0.769 3.233 -0.359 1.00 83.00 94 ILE A N 1
ATOM 728 C CA . ILE A 1 94 ? -1.298 1.882 -0.555 1.00 83.00 94 ILE A CA 1
ATOM 729 C C . ILE A 1 94 ? -0.861 0.985 0.596 1.00 83.00 94 ILE A C 1
ATOM 731 O O . ILE A 1 94 ? -1.695 0.299 1.183 1.00 83.00 94 ILE A O 1
ATOM 735 N N . VAL A 1 95 ? 0.419 1.028 0.974 1.00 86.50 95 VAL A N 1
ATOM 736 C CA . VAL A 1 95 ? 0.912 0.281 2.142 1.00 86.50 95 VAL A CA 1
ATOM 737 C C . VAL A 1 95 ? 0.200 0.734 3.408 1.00 86.50 95 VAL A C 1
ATOM 739 O O . VAL A 1 95 ? -0.221 -0.091 4.219 1.00 86.50 95 VAL A O 1
ATOM 742 N N . TRP A 1 96 ? -0.009 2.040 3.544 1.00 90.50 96 TRP A N 1
ATOM 743 C CA . TRP A 1 96 ? -0.756 2.614 4.649 1.00 90.50 96 TRP A CA 1
ATOM 744 C C . TRP A 1 96 ? -2.198 2.095 4.702 1.00 90.50 96 TRP A C 1
ATOM 746 O O . TRP A 1 96 ? -2.658 1.644 5.755 1.00 90.50 96 TRP A O 1
ATOM 756 N N . LEU A 1 97 ? -2.902 2.104 3.568 1.00 89.94 97 LEU A N 1
ATOM 757 C CA . LEU A 1 97 ? -4.263 1.589 3.463 1.00 89.94 97 LEU A CA 1
ATOM 758 C C . LEU A 1 97 ? -4.331 0.092 3.793 1.00 89.94 97 LEU A C 1
ATOM 760 O O . LEU A 1 97 ? -5.166 -0.325 4.597 1.00 89.94 97 LEU A O 1
ATOM 764 N N . VAL A 1 98 ? -3.453 -0.717 3.199 1.00 88.75 98 VAL A N 1
ATOM 765 C CA . VAL A 1 98 ? -3.424 -2.167 3.425 1.00 88.75 98 VAL A CA 1
ATOM 766 C C . VAL A 1 98 ? -3.089 -2.481 4.881 1.00 88.75 98 VAL A C 1
ATOM 768 O O . VAL A 1 98 ? -3.782 -3.289 5.501 1.00 88.75 98 VAL A O 1
ATOM 771 N N . GLY A 1 99 ? -2.095 -1.802 5.457 1.00 91.00 99 GLY A N 1
ATOM 772 C CA . GLY A 1 99 ? -1.743 -1.935 6.869 1.00 91.00 99 GLY A CA 1
ATOM 773 C C . GLY A 1 99 ? -2.934 -1.644 7.782 1.00 91.00 99 GLY A C 1
ATOM 774 O O . GLY A 1 99 ? -3.222 -2.428 8.691 1.00 91.00 99 GLY A O 1
ATOM 775 N N . LEU A 1 100 ? -3.695 -0.582 7.485 1.00 93.50 100 LEU A N 1
ATOM 776 C CA . LEU A 1 100 ? -4.892 -0.234 8.245 1.00 93.50 100 LEU A CA 1
ATOM 777 C C . LEU A 1 100 ? -5.951 -1.341 8.150 1.00 93.50 100 LEU A C 1
ATOM 779 O O . LEU A 1 100 ? -6.510 -1.736 9.175 1.00 93.50 100 LEU A O 1
ATOM 783 N N . LEU A 1 101 ? -6.225 -1.861 6.951 1.00 92.12 101 LEU A N 1
ATOM 784 C CA . LEU A 1 101 ? -7.221 -2.919 6.743 1.00 92.12 101 LEU A CA 1
ATOM 785 C C . LEU A 1 101 ? -6.838 -4.218 7.459 1.00 92.12 101 LEU A C 1
ATOM 787 O O . LEU A 1 101 ? -7.684 -4.807 8.137 1.00 92.12 101 LEU A O 1
ATOM 791 N N . VAL A 1 102 ? -5.565 -4.619 7.395 1.00 91.31 102 VAL A N 1
ATOM 792 C CA . VAL A 1 102 ? -5.048 -5.788 8.122 1.00 91.31 102 VAL A CA 1
ATOM 793 C C . VAL A 1 102 ? -5.209 -5.593 9.629 1.00 91.31 102 VAL A C 1
ATOM 795 O O . VAL A 1 102 ? -5.721 -6.478 10.318 1.00 91.31 102 VAL A O 1
ATOM 798 N N . PHE A 1 103 ? -4.847 -4.418 10.147 1.00 93.44 103 PHE A N 1
ATOM 799 C CA . PHE A 1 103 ? -4.991 -4.098 11.565 1.00 93.44 103 PHE A CA 1
ATOM 800 C C . PHE A 1 103 ? -6.459 -4.167 12.016 1.00 93.44 103 PHE A C 1
ATOM 802 O O . PHE A 1 103 ? -6.779 -4.806 13.021 1.00 93.44 103 PHE A O 1
ATOM 809 N N . VAL A 1 104 ? -7.380 -3.578 11.245 1.00 92.44 104 VAL A N 1
ATOM 810 C CA . VAL A 1 104 ? -8.827 -3.654 11.509 1.00 92.44 104 VAL A CA 1
ATOM 811 C C . VAL A 1 104 ? -9.333 -5.092 11.430 1.00 92.44 104 VAL A C 1
ATOM 813 O O . VAL A 1 104 ? -10.145 -5.497 12.265 1.00 92.44 104 VAL A O 1
ATOM 816 N N . GLY A 1 105 ? -8.844 -5.884 10.477 1.00 89.44 105 GLY A N 1
ATOM 817 C CA . GLY A 1 105 ? -9.175 -7.298 10.344 1.00 89.44 105 GLY A CA 1
ATOM 818 C C . GLY A 1 105 ? -8.795 -8.106 11.587 1.00 89.44 105 GLY A C 1
ATOM 819 O O . GLY A 1 105 ? -9.632 -8.835 12.125 1.00 89.44 105 GLY A O 1
ATOM 820 N N . ILE A 1 106 ? -7.585 -7.900 12.122 1.00 92.56 106 ILE A N 1
ATOM 821 C CA . ILE A 1 106 ? -7.121 -8.527 13.374 1.00 92.56 106 ILE A CA 1
ATOM 822 C C . ILE A 1 106 ? -8.027 -8.132 14.551 1.00 92.56 106 ILE A C 1
ATOM 824 O O . ILE A 1 106 ? -8.428 -8.987 15.350 1.00 92.56 106 ILE A O 1
ATOM 828 N N . LEU A 1 107 ? -8.407 -6.854 14.650 1.00 92.00 107 LEU A N 1
ATOM 829 C CA . LEU A 1 107 ? -9.328 -6.382 15.691 1.00 92.00 107 LEU A CA 1
ATOM 830 C C . LEU A 1 107 ? -10.733 -6.995 15.552 1.00 92.00 107 LEU A C 1
ATOM 832 O O . LEU A 1 107 ? -11.351 -7.368 16.550 1.00 92.00 107 LEU A O 1
ATOM 836 N N . CYS A 1 108 ? -11.231 -7.161 14.325 1.00 89.25 108 CYS A N 1
ATOM 837 C CA . CYS A 1 108 ? -12.505 -7.835 14.067 1.00 89.25 108 CYS A CA 1
ATOM 838 C C . CYS A 1 108 ? -12.467 -9.304 14.502 1.00 89.25 108 CYS A C 1
ATOM 840 O O . CYS A 1 108 ? -13.407 -9.782 15.142 1.00 89.25 108 CYS A O 1
ATOM 842 N N . ILE A 1 109 ? -11.380 -10.017 14.188 1.00 89.06 109 ILE A N 1
ATOM 843 C CA . ILE A 1 109 ? -11.196 -11.422 14.572 1.00 89.06 109 ILE A CA 1
ATOM 844 C C . ILE A 1 109 ? -11.124 -11.553 16.095 1.00 89.06 109 ILE A C 1
ATOM 846 O O . ILE A 1 109 ? -11.836 -12.375 16.671 1.00 89.06 109 ILE A O 1
ATOM 850 N N . THR A 1 110 ? -10.320 -10.728 16.766 1.00 88.94 110 THR A N 1
ATOM 851 C CA . THR A 1 110 ? -10.181 -10.774 18.232 1.00 88.94 110 THR A CA 1
ATOM 852 C C . THR A 1 110 ? -11.498 -10.480 18.953 1.00 88.94 110 THR A C 1
ATOM 854 O O . THR A 1 110 ? -11.862 -11.208 19.880 1.00 88.94 110 THR A O 1
ATOM 857 N N . GLU A 1 111 ? -12.278 -9.494 18.500 1.00 88.56 111 GLU A N 1
ATOM 858 C CA . GLU A 1 111 ? -13.609 -9.231 19.064 1.00 88.56 111 GLU A CA 1
ATOM 859 C C . GLU A 1 111 ? -14.593 -10.384 18.761 1.00 88.56 111 GLU A C 1
ATOM 861 O O . GLU A 1 111 ? -15.385 -10.776 19.623 1.00 88.56 111 GLU A O 1
ATOM 866 N N . ALA A 1 112 ? -14.509 -11.004 17.576 1.00 85.19 112 ALA A N 1
ATOM 867 C CA . ALA A 1 112 ? -15.326 -12.166 17.222 1.00 85.19 112 ALA A CA 1
ATOM 868 C C . ALA A 1 112 ? -15.043 -13.379 18.125 1.00 85.19 112 ALA A C 1
ATOM 870 O O . ALA A 1 112 ? -15.983 -14.022 18.603 1.00 85.19 112 ALA A O 1
ATOM 871 N N . LEU A 1 113 ? -13.765 -13.669 18.388 1.00 84.81 113 LEU A N 1
ATOM 872 C CA . LEU A 1 113 ? -13.334 -14.737 19.294 1.00 84.81 113 LEU A CA 1
ATOM 873 C C . LEU A 1 113 ? -13.822 -14.474 20.725 1.00 84.81 113 LEU A C 1
ATOM 875 O O . LEU A 1 113 ? -14.356 -15.373 21.378 1.00 84.81 113 LEU A O 1
ATOM 879 N N . ARG A 1 114 ? -13.746 -13.219 21.186 1.00 83.75 114 ARG A N 1
ATOM 880 C CA . ARG A 1 114 ? -14.286 -12.805 22.489 1.00 83.75 114 ARG A CA 1
ATOM 881 C C . ARG A 1 114 ? -15.800 -13.023 22.580 1.00 83.75 114 ARG A C 1
ATOM 883 O O . ARG A 1 114 ? -16.299 -13.510 23.595 1.00 83.75 114 ARG A O 1
ATOM 890 N N . HIS A 1 115 ? -16.542 -12.699 21.522 1.00 78.81 115 HIS A N 1
ATOM 891 C CA . HIS A 1 115 ? -17.986 -12.926 21.470 1.00 78.81 115 HIS A CA 1
ATOM 892 C C . HIS A 1 115 ? -18.350 -14.416 21.469 1.00 78.81 115 HIS A C 1
ATOM 894 O O . HIS A 1 115 ? -19.273 -14.807 22.192 1.00 78.81 115 HIS A O 1
ATOM 900 N N . GLN A 1 116 ? -17.608 -15.254 20.738 1.00 74.06 116 GLN A N 1
ATOM 901 C CA . GLN A 1 116 ? -17.796 -16.709 20.763 1.00 74.06 116 GLN A CA 1
ATOM 902 C C . GLN A 1 116 ? -17.562 -17.296 22.162 1.00 74.06 116 GLN A C 1
ATOM 904 O O . GLN A 1 116 ? -18.382 -18.093 22.621 1.00 74.06 116 GLN A O 1
ATOM 909 N N . ALA A 1 117 ? -16.525 -16.841 22.876 1.00 70.62 117 ALA A N 1
ATOM 910 C CA . ALA A 1 117 ? -16.268 -17.240 24.263 1.00 70.62 117 ALA A CA 1
ATOM 911 C C . ALA A 1 117 ? -17.425 -16.864 25.214 1.00 70.62 117 ALA A C 1
ATOM 913 O O . ALA A 1 117 ? -17.726 -17.595 26.154 1.00 70.62 117 ALA A O 1
ATOM 914 N N . SER A 1 118 ? -18.145 -15.773 24.927 1.00 70.44 118 SER A N 1
ATOM 915 C CA . SER A 1 118 ? -19.352 -15.357 25.665 1.00 70.44 118 SER A CA 1
ATOM 916 C C . SER A 1 118 ? -20.662 -16.036 25.214 1.00 70.44 118 SER A C 1
ATOM 918 O O . SER A 1 118 ? -21.745 -15.583 25.582 1.00 70.44 118 SER A O 1
ATOM 920 N N . LYS A 1 119 ? -20.596 -17.103 24.398 1.00 64.94 119 LYS A N 1
ATOM 921 C CA . LYS A 1 119 ? -21.744 -17.801 23.769 1.00 64.94 119 LYS A CA 1
ATOM 922 C C . LYS A 1 119 ? -22.635 -16.924 22.874 1.00 64.94 119 LYS A C 1
ATOM 924 O O . LYS A 1 119 ? -23.719 -17.346 22.468 1.00 64.94 119 LYS A O 1
ATOM 929 N N . LYS A 1 120 ? -22.184 -15.726 22.497 1.00 64.50 120 LYS A N 1
ATOM 930 C CA . LYS A 1 120 ? -22.888 -14.846 21.561 1.00 64.50 120 LYS A CA 1
ATOM 931 C C . LYS A 1 120 ? -22.435 -15.183 20.139 1.00 64.50 120 LYS A C 1
ATOM 933 O O . LYS A 1 120 ? -21.262 -15.051 19.796 1.00 64.50 120 LYS A O 1
ATOM 938 N N . LYS A 1 121 ? -23.352 -15.673 19.301 1.00 58.06 121 LYS A N 1
ATOM 939 C CA . LYS A 1 121 ? -23.026 -16.147 17.945 1.00 58.06 121 LYS A CA 1
ATOM 940 C C . LYS A 1 121 ? -22.561 -14.969 17.077 1.00 58.06 121 LYS A C 1
ATOM 942 O O . LYS A 1 121 ? -23.359 -14.107 16.732 1.00 58.06 121 LYS A O 1
ATOM 947 N N . SER A 1 122 ? -21.273 -14.948 16.725 1.00 68.44 122 SER A N 1
ATOM 948 C CA . SER A 1 122 ? -20.621 -13.842 16.001 1.00 68.44 122 SER A CA 1
ATOM 949 C C . SER A 1 122 ? -19.874 -14.330 14.752 1.00 68.44 122 SER A C 1
ATOM 951 O O . SER A 1 122 ? -18.713 -14.005 14.531 1.00 68.44 122 SER A O 1
ATOM 953 N N . ARG A 1 123 ? -20.510 -15.185 13.938 1.00 73.06 123 ARG A N 1
ATOM 954 C CA . ARG A 1 123 ? -19.867 -15.756 12.734 1.00 73.06 123 ARG A CA 1
ATOM 955 C C . ARG A 1 123 ? -19.598 -14.701 11.652 1.00 73.06 123 ARG A C 1
ATOM 957 O O . ARG A 1 123 ? -18.576 -14.773 10.985 1.00 73.06 123 ARG A O 1
ATOM 964 N N . VAL A 1 124 ? -20.471 -13.700 11.530 1.00 76.31 124 VAL A N 1
ATOM 965 C CA . VAL A 1 124 ? -20.360 -12.633 10.517 1.00 76.31 124 VAL A CA 1
ATOM 966 C C . VAL A 1 124 ? -19.124 -11.758 10.746 1.00 76.31 124 VAL A C 1
ATOM 968 O O . VAL A 1 124 ? -18.395 -11.467 9.807 1.00 76.31 124 VAL A O 1
ATOM 971 N N . THR A 1 125 ? -18.832 -11.394 11.997 1.00 77.44 125 THR A N 1
ATOM 972 C CA . THR A 1 125 ? -17.677 -10.541 12.335 1.00 77.44 125 THR A CA 1
ATOM 973 C C . THR A 1 125 ? -16.347 -11.233 12.096 1.00 77.44 125 THR A C 1
ATOM 975 O O . THR A 1 125 ? -15.377 -10.590 11.715 1.00 77.44 125 THR A O 1
ATOM 978 N N . PHE A 1 126 ? -16.312 -12.549 12.310 1.00 77.62 126 PHE A N 1
ATOM 979 C CA . PHE A 1 126 ? -15.137 -13.361 12.035 1.00 77.62 126 PHE A CA 1
ATOM 980 C C . PHE A 1 126 ? -14.852 -13.408 10.530 1.00 77.62 126 PHE A C 1
ATOM 982 O O . PHE A 1 126 ? -13.738 -13.108 10.117 1.00 77.62 126 PHE A O 1
ATOM 989 N N . ILE A 1 127 ? -15.874 -13.699 9.714 1.00 80.56 127 ILE A N 1
ATOM 990 C CA . ILE A 1 127 ? -15.751 -13.721 8.247 1.00 80.56 127 ILE A CA 1
ATOM 991 C C . ILE A 1 127 ? -15.309 -12.349 7.725 1.00 80.56 127 ILE A C 1
ATOM 993 O O . ILE A 1 127 ? -14.373 -12.270 6.938 1.00 80.56 127 ILE A O 1
ATOM 997 N N . MET A 1 128 ? -15.925 -11.269 8.212 1.00 83.94 128 MET A N 1
ATOM 998 C CA . MET A 1 128 ? -15.547 -9.901 7.848 1.00 83.94 128 MET A CA 1
ATOM 999 C C . MET A 1 128 ? -14.077 -9.602 8.175 1.00 83.94 128 MET A C 1
ATOM 1001 O O . MET A 1 128 ? -13.370 -9.050 7.339 1.00 83.94 128 MET A O 1
ATOM 1005 N N . GLY A 1 129 ? -13.599 -10.005 9.357 1.00 80.19 129 GLY A N 1
ATOM 1006 C CA . GLY A 1 129 ? -12.200 -9.824 9.743 1.00 80.19 129 GLY A CA 1
ATOM 1007 C C . GLY A 1 129 ? -11.220 -10.589 8.851 1.00 80.19 129 GLY A C 1
ATOM 1008 O O . GLY A 1 129 ? -10.196 -10.036 8.469 1.00 80.19 129 GLY A O 1
ATOM 1009 N N . VAL A 1 130 ? -11.554 -11.823 8.458 1.00 81.69 130 VAL A N 1
ATOM 1010 C CA . VAL A 1 130 ? -10.732 -12.617 7.527 1.00 81.69 130 VAL A CA 1
ATOM 1011 C C . VAL A 1 130 ? -10.685 -11.970 6.142 1.00 81.69 130 VAL A C 1
ATOM 1013 O O . VAL A 1 130 ? -9.605 -11.834 5.575 1.00 81.69 130 VAL A O 1
ATOM 1016 N N . VAL A 1 131 ? -11.825 -11.517 5.612 1.00 85.81 131 VAL A N 1
ATOM 1017 C CA . VAL A 1 131 ? -11.886 -10.843 4.302 1.00 85.81 131 VAL A CA 1
ATOM 1018 C C . VAL A 1 131 ? -11.037 -9.569 4.292 1.00 85.81 131 VAL A C 1
ATOM 1020 O O . VAL A 1 131 ? -10.298 -9.346 3.337 1.00 85.81 131 VAL A O 1
ATOM 1023 N N . LEU A 1 132 ? -11.075 -8.777 5.369 1.00 86.25 132 LEU A N 1
ATOM 1024 C CA . LEU A 1 132 ? -10.273 -7.555 5.510 1.00 86.25 132 LEU A CA 1
ATOM 1025 C C . LEU A 1 132 ? -8.758 -7.801 5.564 1.00 86.25 132 LEU A C 1
ATOM 1027 O O . LEU A 1 132 ? -7.999 -6.869 5.335 1.00 86.25 132 LEU A O 1
ATOM 1031 N N . ILE A 1 133 ? -8.315 -9.028 5.848 1.00 82.38 133 ILE A N 1
ATOM 1032 C CA . ILE A 1 133 ? -6.896 -9.405 5.811 1.00 82.38 133 ILE A CA 1
ATOM 1033 C C . ILE A 1 133 ? -6.542 -10.008 4.450 1.00 82.38 133 ILE A C 1
ATOM 1035 O O . ILE A 1 133 ? -5.572 -9.597 3.823 1.00 82.38 133 ILE A O 1
ATOM 1039 N N . VAL A 1 134 ? -7.330 -10.978 3.982 1.00 80.44 134 VAL A N 1
ATOM 1040 C CA . VAL A 1 134 ? -6.997 -11.773 2.793 1.00 80.44 134 VAL A CA 1
ATOM 1041 C C . VAL A 1 134 ? -7.112 -10.953 1.512 1.00 80.44 134 VAL A C 1
ATOM 1043 O O . VAL A 1 134 ? -6.239 -11.054 0.658 1.00 80.44 134 VAL A O 1
ATOM 1046 N N . LEU A 1 135 ? -8.155 -10.129 1.371 1.00 83.25 135 LEU A N 1
ATOM 1047 C CA . LEU A 1 135 ? -8.388 -9.378 0.137 1.00 83.25 135 LEU A CA 1
ATOM 1048 C C . LEU A 1 135 ? -7.278 -8.343 -0.140 1.00 83.25 135 LEU A C 1
ATOM 1050 O O . LEU A 1 135 ? -6.756 -8.348 -1.252 1.00 83.25 135 LEU A O 1
ATOM 1054 N N . PRO A 1 136 ? -6.834 -7.519 0.829 1.00 79.50 136 PRO A N 1
ATOM 1055 C CA . PRO A 1 136 ? -5.719 -6.599 0.601 1.00 79.50 136 PRO A CA 1
ATOM 1056 C C . PRO A 1 136 ? -4.392 -7.308 0.321 1.00 79.50 136 PRO A C 1
ATOM 1058 O O . PRO A 1 136 ? -3.651 -6.876 -0.555 1.00 79.50 136 PRO A O 1
ATOM 1061 N N . ILE A 1 137 ? -4.104 -8.413 1.023 1.00 75.25 137 ILE A N 1
ATOM 1062 C CA . ILE A 1 137 ? -2.892 -9.211 0.777 1.00 75.25 137 ILE A CA 1
ATOM 1063 C C . ILE A 1 137 ? -2.919 -9.784 -0.640 1.00 75.25 137 ILE A C 1
ATOM 1065 O O . ILE A 1 137 ? -1.931 -9.680 -1.357 1.00 75.25 137 ILE A O 1
ATOM 1069 N N . TYR A 1 138 ? -4.057 -10.328 -1.072 1.00 75.56 138 TYR A N 1
ATOM 1070 C CA . TYR A 1 138 ? -4.228 -10.827 -2.433 1.00 75.56 138 TYR A CA 1
ATOM 1071 C C . TYR A 1 138 ? -4.007 -9.726 -3.478 1.00 75.56 138 TYR A C 1
ATOM 1073 O O . TYR A 1 138 ? -3.281 -9.941 -4.441 1.00 75.56 138 TYR A O 1
ATOM 1081 N N . VAL A 1 139 ? -4.557 -8.524 -3.265 1.00 74.12 139 VAL A N 1
ATOM 1082 C CA . VAL A 1 139 ? -4.330 -7.375 -4.161 1.00 74.12 139 VAL A CA 1
ATOM 1083 C C . VAL A 1 139 ? -2.850 -6.981 -4.214 1.00 74.12 139 VAL A C 1
ATOM 1085 O O . VAL A 1 139 ? -2.356 -6.674 -5.293 1.00 74.12 139 VAL A O 1
ATOM 1088 N N . LEU A 1 140 ? -2.121 -7.031 -3.092 1.00 69.94 140 LEU A N 1
ATOM 1089 C CA . LEU A 1 140 ? -0.673 -6.787 -3.086 1.00 69.94 140 LEU A CA 1
ATOM 1090 C C . LEU A 1 140 ? 0.111 -7.864 -3.848 1.00 69.94 140 LEU A C 1
ATOM 1092 O O . LEU A 1 140 ? 1.066 -7.528 -4.538 1.00 69.94 140 LEU A O 1
ATOM 1096 N N . MET A 1 141 ? -0.289 -9.135 -3.740 1.00 64.19 141 MET A N 1
ATOM 1097 C CA . MET A 1 141 ? 0.350 -10.238 -4.473 1.00 64.19 141 MET A CA 1
ATOM 1098 C C . MET A 1 141 ? 0.099 -10.171 -5.984 1.00 64.19 141 MET A C 1
ATOM 1100 O O . MET A 1 141 ? 0.894 -10.703 -6.747 1.00 64.19 141 MET A O 1
ATOM 1104 N N . MET A 1 142 ? -0.987 -9.519 -6.406 1.00 64.88 142 MET A N 1
ATOM 1105 C CA . MET A 1 142 ? -1.352 -9.326 -7.813 1.00 64.88 142 MET A CA 1
ATOM 1106 C C . MET A 1 142 ? -0.820 -8.006 -8.390 1.00 64.88 142 MET A C 1
ATOM 1108 O O . MET A 1 142 ? -1.261 -7.591 -9.461 1.00 64.88 142 MET A O 1
ATOM 1112 N N . ARG A 1 143 ? 0.084 -7.309 -7.689 1.00 63.22 143 ARG A N 1
ATOM 1113 C CA . ARG A 1 143 ? 0.702 -6.102 -8.238 1.00 63.22 143 ARG A CA 1
ATOM 1114 C C . ARG A 1 143 ? 1.603 -6.452 -9.425 1.00 63.22 143 ARG A C 1
ATOM 1116 O O . ARG A 1 143 ? 2.378 -7.403 -9.312 1.00 63.22 143 ARG A O 1
ATOM 1123 N N . PRO A 1 144 ? 1.525 -5.684 -10.526 1.00 58.59 144 PRO A N 1
ATOM 1124 C CA . PRO A 1 144 ? 2.458 -5.840 -11.630 1.00 58.59 144 PRO A CA 1
ATOM 1125 C C . PRO A 1 144 ? 3.883 -5.534 -11.154 1.00 58.59 144 PRO A C 1
ATOM 1127 O O . PRO A 1 144 ? 4.089 -4.757 -10.217 1.00 58.59 144 PRO A O 1
ATOM 1130 N N . LEU A 1 145 ? 4.856 -6.189 -11.783 1.00 61.81 145 LEU A N 1
ATOM 1131 C CA . LEU A 1 145 ? 6.277 -5.978 -11.525 1.00 61.81 145 LEU A CA 1
ATOM 1132 C C . LEU A 1 145 ? 6.633 -4.524 -11.877 1.00 61.81 145 LEU A C 1
ATOM 1134 O O . LEU A 1 145 ? 6.254 -4.059 -12.947 1.00 61.81 145 LEU A O 1
ATOM 1138 N N . THR A 1 146 ? 7.324 -3.804 -10.992 1.00 64.44 146 THR A N 1
ATOM 1139 C CA . THR A 1 146 ? 7.723 -2.411 -11.260 1.00 64.44 146 THR A CA 1
ATOM 1140 C C . THR A 1 146 ? 9.123 -2.333 -11.869 1.00 64.44 146 THR A C 1
ATOM 1142 O O . THR A 1 146 ? 9.965 -3.197 -11.615 1.00 64.44 146 THR A O 1
ATOM 1145 N N . MET A 1 147 ? 9.397 -1.265 -12.626 1.00 64.69 147 MET A N 1
ATOM 1146 C CA . MET A 1 147 ? 10.702 -1.028 -13.261 1.00 64.69 147 MET A CA 1
ATOM 1147 C C . MET A 1 147 ? 11.862 -1.027 -12.256 1.00 64.69 147 MET A C 1
ATOM 1149 O O . MET A 1 147 ? 12.868 -1.687 -12.496 1.00 64.69 147 MET A O 1
ATOM 1153 N N . ASP A 1 148 ? 11.701 -0.397 -11.089 1.00 65.44 148 ASP A N 1
ATOM 1154 C CA . ASP A 1 148 ? 12.736 -0.393 -10.043 1.00 65.44 148 ASP A CA 1
ATOM 1155 C C . ASP A 1 148 ? 13.049 -1.812 -9.538 1.00 65.44 148 ASP A C 1
ATOM 1157 O O . ASP A 1 148 ? 14.202 -2.170 -9.320 1.00 65.44 148 ASP A O 1
ATOM 1161 N N . GLN A 1 149 ? 12.035 -2.677 -9.405 1.00 64.12 149 GLN A N 1
ATOM 1162 C CA . GLN A 1 149 ? 12.254 -4.074 -9.014 1.00 64.12 149 GLN A CA 1
ATOM 1163 C C . GLN A 1 149 ? 12.996 -4.867 -10.088 1.00 64.12 149 GLN A C 1
ATOM 1165 O O . GLN A 1 149 ? 13.720 -5.810 -9.761 1.00 64.12 149 GLN A O 1
ATOM 1170 N N . VAL A 1 150 ? 12.802 -4.508 -11.357 1.00 68.50 150 VAL A N 1
ATOM 1171 C CA . VAL A 1 150 ? 13.540 -5.103 -12.467 1.00 68.50 150 VAL A CA 1
ATOM 1172 C C . VAL A 1 150 ? 14.992 -4.646 -12.444 1.00 68.50 150 VAL A C 1
ATOM 1174 O O . VAL A 1 150 ? 15.885 -5.490 -12.445 1.00 68.50 150 VAL A O 1
ATOM 1177 N N . ILE A 1 151 ? 15.220 -3.342 -12.319 1.00 71.19 151 ILE A N 1
ATOM 1178 C CA . ILE A 1 151 ? 16.555 -2.743 -12.332 1.00 71.19 151 ILE A CA 1
ATOM 1179 C C . ILE A 1 151 ? 17.396 -3.195 -11.130 1.00 71.19 151 ILE A C 1
ATOM 1181 O O . ILE A 1 151 ? 18.539 -3.612 -11.310 1.00 71.19 151 ILE A O 1
ATOM 1185 N N . ASP A 1 152 ? 16.829 -3.179 -9.920 1.00 70.56 152 ASP A N 1
ATOM 1186 C CA . ASP A 1 152 ? 17.587 -3.423 -8.686 1.00 70.56 152 ASP A CA 1
ATOM 1187 C C . ASP A 1 152 ? 17.805 -4.912 -8.372 1.00 70.56 152 ASP A C 1
ATOM 1189 O O . ASP A 1 152 ? 18.735 -5.258 -7.640 1.00 70.56 152 ASP A O 1
ATOM 1193 N N . HIS A 1 153 ? 16.940 -5.809 -8.866 1.00 68.88 153 HIS A N 1
ATOM 1194 C CA . HIS A 1 153 ? 16.917 -7.205 -8.401 1.00 68.88 153 HIS A CA 1
ATOM 1195 C C . HIS A 1 153 ? 16.957 -8.263 -9.504 1.00 68.88 153 HIS A C 1
ATOM 1197 O O . HIS A 1 153 ? 17.085 -9.450 -9.177 1.00 68.88 153 HIS A O 1
ATOM 1203 N N . LYS A 1 154 ? 16.810 -7.903 -10.787 1.00 76.44 154 LYS A N 1
ATOM 1204 C CA . LYS A 1 154 ? 16.850 -8.893 -11.873 1.00 76.44 154 LYS A CA 1
ATOM 1205 C C . LYS A 1 154 ? 18.238 -8.971 -12.510 1.00 76.44 154 LYS A C 1
ATOM 1207 O O . LYS A 1 154 ? 18.904 -7.946 -12.658 1.00 76.44 154 LYS A O 1
ATOM 1212 N N . PRO A 1 155 ? 18.672 -10.182 -12.906 1.00 77.12 155 PRO A N 1
ATOM 1213 C CA . PRO A 1 155 ? 19.836 -10.344 -13.761 1.00 77.12 155 PRO A CA 1
ATOM 1214 C C . PRO A 1 155 ? 19.697 -9.500 -15.026 1.00 77.12 155 PRO A C 1
ATOM 1216 O O . PRO A 1 155 ? 18.625 -9.464 -15.641 1.00 77.12 155 PRO A O 1
ATOM 1219 N N . HIS A 1 156 ? 20.788 -8.852 -15.411 1.00 83.69 156 HIS A N 1
ATOM 1220 C CA . HIS A 1 156 ? 20.879 -8.095 -16.646 1.00 83.69 156 HIS A CA 1
ATOM 1221 C C . HIS A 1 156 ? 22.210 -8.352 -17.334 1.00 83.69 156 HIS A C 1
ATOM 1223 O O . HIS A 1 156 ? 23.137 -8.862 -16.707 1.00 83.69 156 HIS A O 1
ATOM 1229 N N . PHE A 1 157 ? 22.257 -8.026 -18.620 1.00 82.31 157 PHE A N 1
ATOM 1230 C CA . PHE A 1 157 ? 23.496 -7.900 -19.372 1.00 82.31 157 PHE A CA 1
ATOM 1231 C C . PHE A 1 157 ? 23.388 -6.752 -20.370 1.00 82.31 157 PHE A C 1
ATOM 1233 O O . PHE A 1 157 ? 22.290 -6.402 -20.815 1.00 82.31 157 PHE A O 1
ATOM 1240 N N . THR A 1 158 ? 24.539 -6.203 -20.741 1.00 85.44 158 THR A N 1
ATOM 1241 C CA . THR A 1 158 ? 24.653 -5.176 -21.778 1.00 85.44 158 THR A CA 1
ATOM 1242 C C . THR A 1 158 ? 25.318 -5.763 -23.020 1.00 85.44 158 THR A C 1
ATOM 1244 O O . THR A 1 158 ? 26.223 -6.597 -22.932 1.00 85.44 158 THR A O 1
ATOM 1247 N N . GLY A 1 159 ? 24.856 -5.352 -24.197 1.00 88.44 159 GLY A N 1
ATOM 1248 C CA . GLY A 1 159 ? 25.396 -5.829 -25.463 1.00 88.44 159 GLY A CA 1
ATOM 1249 C C . GLY A 1 159 ? 25.006 -4.964 -26.653 1.00 88.44 159 GLY A C 1
ATOM 1250 O O . GLY A 1 159 ? 24.252 -4.001 -26.523 1.00 88.44 159 GLY A O 1
ATOM 1251 N N . LYS A 1 160 ? 25.531 -5.308 -27.829 1.00 91.56 160 LYS A N 1
ATOM 1252 C CA . LYS A 1 160 ? 25.251 -4.611 -29.088 1.00 91.56 160 LYS A CA 1
ATOM 1253 C C . LYS A 1 160 ? 24.291 -5.392 -29.962 1.00 91.56 160 LYS A C 1
ATOM 1255 O O . LYS A 1 160 ? 24.489 -6.583 -30.190 1.00 91.56 160 LYS A O 1
ATOM 1260 N N . VAL A 1 161 ? 23.294 -4.711 -30.514 1.00 92.56 161 VAL A N 1
ATOM 1261 C CA . VAL A 1 161 ? 22.348 -5.307 -31.462 1.00 92.56 161 VAL A CA 1
ATOM 1262 C C . VAL A 1 161 ? 23.057 -5.584 -32.790 1.00 92.56 161 VAL A C 1
ATOM 1264 O O . VAL A 1 161 ? 23.509 -4.664 -33.469 1.00 92.56 161 VAL A O 1
ATOM 1267 N N . LEU A 1 162 ? 23.138 -6.852 -33.186 1.00 91.81 162 LEU A N 1
ATOM 1268 C CA . LEU A 1 162 ? 23.674 -7.277 -34.481 1.00 91.81 162 LEU A CA 1
ATOM 1269 C C . LEU A 1 162 ? 22.580 -7.369 -35.544 1.00 91.81 162 LEU A C 1
ATOM 1271 O O . LEU A 1 162 ? 22.764 -6.900 -36.665 1.00 91.81 162 LEU A O 1
ATOM 1275 N N . GLU A 1 163 ? 21.439 -7.961 -35.188 1.00 91.75 163 GLU A N 1
ATOM 1276 C CA . GLU A 1 163 ? 20.297 -8.138 -36.085 1.00 91.75 163 GLU A CA 1
ATOM 1277 C C . GLU A 1 163 ? 18.982 -7.922 -35.329 1.00 91.75 163 GLU A C 1
ATOM 1279 O O . GLU A 1 163 ? 18.845 -8.298 -34.163 1.00 91.75 163 GLU A O 1
ATOM 1284 N N . VAL A 1 164 ? 18.008 -7.326 -36.018 1.00 91.94 164 VAL A N 1
ATOM 1285 C CA . VAL A 1 164 ? 16.643 -7.113 -35.523 1.00 91.94 164 VAL A CA 1
ATOM 1286 C C . VAL A 1 164 ? 15.710 -8.002 -36.339 1.00 91.94 164 VAL A C 1
ATOM 1288 O O . VAL A 1 164 ? 15.579 -7.821 -37.552 1.00 91.94 164 VAL A O 1
ATOM 1291 N N . TYR A 1 165 ? 15.078 -8.974 -35.687 1.00 90.06 165 TYR A N 1
ATOM 1292 C CA . TYR A 1 165 ? 14.019 -9.793 -36.274 1.00 90.06 165 TYR A CA 1
ATOM 1293 C C . TYR A 1 165 ? 12.641 -9.229 -35.906 1.00 90.06 165 TYR A C 1
ATOM 1295 O O . TYR A 1 165 ? 12.529 -8.266 -35.158 1.00 90.06 165 TYR A O 1
ATOM 1303 N N . GLU A 1 166 ? 11.573 -9.850 -36.411 1.00 85.38 166 GLU A N 1
ATOM 1304 C CA . GLU A 1 166 ? 10.196 -9.403 -36.157 1.00 85.38 166 GLU A CA 1
ATOM 1305 C C . GLU A 1 166 ? 9.835 -9.425 -34.659 1.00 85.38 166 GLU A C 1
ATOM 1307 O O . GLU A 1 166 ? 9.262 -8.466 -34.158 1.00 85.38 166 GLU A O 1
ATOM 1312 N N . ASN A 1 167 ? 10.238 -10.478 -33.931 1.00 87.31 167 ASN A N 1
ATOM 1313 C CA . ASN A 1 167 ? 9.897 -10.678 -32.513 1.00 87.31 167 ASN A CA 1
ATOM 1314 C C . ASN A 1 167 ? 11.120 -10.946 -31.612 1.00 87.31 167 ASN A C 1
ATOM 1316 O O . ASN A 1 167 ? 10.963 -11.360 -30.462 1.00 87.31 167 ASN A O 1
ATOM 1320 N N . SER A 1 168 ? 12.342 -10.772 -32.118 1.00 90.50 168 SER A N 1
ATOM 1321 C CA . SER A 1 168 ? 13.562 -11.018 -31.344 1.00 90.50 168 SER A CA 1
ATOM 1322 C C . SER A 1 168 ? 14.757 -10.196 -31.822 1.00 90.50 168 SER A C 1
ATOM 1324 O O . SER A 1 168 ? 14.799 -9.736 -32.960 1.00 90.50 168 SER A O 1
ATOM 1326 N N . LEU A 1 169 ? 15.744 -10.028 -30.945 1.00 91.38 169 LEU A N 1
ATOM 1327 C CA . LEU A 1 169 ? 17.002 -9.335 -31.222 1.00 91.38 169 LEU A CA 1
ATOM 1328 C C . LEU A 1 169 ? 18.167 -10.314 -31.121 1.00 91.38 169 LEU A C 1
ATOM 1330 O O . LEU A 1 169 ? 18.213 -11.110 -30.183 1.00 91.38 169 LEU A O 1
ATOM 1334 N N . LEU A 1 170 ? 19.119 -10.236 -32.050 1.00 92.50 170 LEU A N 1
ATOM 1335 C CA . LEU A 1 170 ? 20.423 -10.879 -31.910 1.00 92.50 170 LEU A CA 1
ATOM 1336 C C . LEU A 1 170 ? 21.400 -9.868 -31.315 1.00 92.50 170 LEU A C 1
ATOM 1338 O O . LEU A 1 170 ? 21.636 -8.818 -31.910 1.00 92.50 170 LEU A O 1
ATOM 1342 N N . ILE A 1 171 ? 21.966 -10.193 -30.158 1.00 90.81 171 ILE A N 1
ATOM 1343 C CA . ILE A 1 171 ? 22.822 -9.301 -29.379 1.00 90.81 171 ILE A CA 1
ATOM 1344 C C . ILE A 1 171 ? 24.180 -9.965 -29.147 1.00 90.81 171 ILE A C 1
ATOM 1346 O O . ILE A 1 171 ? 24.255 -11.125 -28.736 1.00 90.81 171 ILE A O 1
ATOM 1350 N N . GLU A 1 172 ? 25.247 -9.212 -29.400 1.00 90.19 172 GLU A N 1
ATOM 1351 C CA . GLU A 1 172 ? 26.616 -9.525 -28.990 1.00 90.19 172 GLU A CA 1
ATOM 1352 C C . GLU A 1 172 ? 26.834 -9.018 -27.562 1.00 90.19 172 GLU A C 1
ATOM 1354 O O . GLU A 1 172 ? 26.692 -7.821 -27.305 1.00 90.19 172 GLU A O 1
ATOM 1359 N N . ILE A 1 173 ? 27.129 -9.918 -26.626 1.00 85.12 173 ILE A N 1
ATOM 1360 C CA . ILE A 1 173 ? 27.238 -9.581 -25.199 1.00 85.12 173 ILE A CA 1
ATOM 1361 C C . ILE A 1 173 ? 28.616 -8.972 -24.919 1.00 85.12 173 ILE A C 1
ATOM 1363 O O . ILE A 1 173 ? 29.634 -9.492 -25.379 1.00 85.12 173 ILE A O 1
ATOM 1367 N N . ASP A 1 174 ? 28.671 -7.885 -24.143 1.00 76.12 174 ASP A N 1
ATOM 1368 C CA . ASP A 1 174 ? 29.952 -7.320 -23.713 1.00 76.12 174 ASP A CA 1
ATOM 1369 C C . ASP A 1 174 ? 30.617 -8.244 -22.676 1.00 76.12 174 ASP A C 1
ATOM 1371 O O . ASP A 1 174 ? 30.082 -8.506 -21.596 1.00 76.12 174 ASP A O 1
ATOM 1375 N N . GLY A 1 175 ? 31.816 -8.738 -22.994 1.00 62.66 175 GLY A N 1
ATOM 1376 C CA . GLY A 1 175 ? 32.568 -9.706 -22.185 1.00 62.66 175 GLY A CA 1
ATOM 1377 C C . GLY A 1 175 ? 33.066 -9.194 -20.824 1.00 62.66 175 GLY A C 1
ATOM 1378 O O . GLY A 1 175 ? 33.805 -9.908 -20.146 1.00 62.66 175 GLY A O 1
ATOM 1379 N N . HIS A 1 176 ? 32.704 -7.972 -20.421 1.00 59.72 176 HIS A N 1
ATOM 1380 C CA . HIS A 1 176 ? 32.993 -7.416 -19.093 1.00 59.72 176 HIS A CA 1
ATOM 1381 C C . HIS A 1 176 ? 31.902 -7.704 -18.048 1.00 59.72 176 HIS A C 1
ATOM 1383 O O . HIS A 1 176 ? 32.101 -7.389 -16.871 1.00 59.72 176 HIS A O 1
ATOM 1389 N N . ASP A 1 177 ? 30.777 -8.310 -18.438 1.00 58.62 177 ASP A N 1
ATOM 1390 C CA . ASP A 1 177 ? 29.694 -8.639 -17.512 1.00 58.62 177 ASP A CA 1
ATOM 1391 C C . ASP A 1 177 ? 29.988 -9.935 -16.717 1.00 58.62 177 ASP A C 1
ATOM 1393 O O . ASP A 1 177 ? 30.322 -10.967 -17.309 1.00 58.62 177 ASP A O 1
ATOM 1397 N N . PRO A 1 178 ? 29.850 -9.948 -15.375 1.00 52.34 178 PRO A N 1
ATOM 1398 C CA . PRO A 1 178 ? 30.032 -11.152 -14.557 1.00 52.34 178 PRO A CA 1
ATOM 1399 C C . PRO A 1 178 ? 29.089 -12.323 -14.906 1.00 52.34 178 PRO A C 1
ATOM 1401 O O . PRO A 1 178 ? 29.380 -13.455 -14.510 1.00 52.34 178 PRO A O 1
ATOM 1404 N N . MET A 1 179 ? 27.988 -12.095 -15.633 1.00 53.06 179 MET A N 1
ATOM 1405 C CA . MET A 1 179 ? 27.100 -13.143 -16.165 1.00 53.06 179 MET A CA 1
ATOM 1406 C C . MET A 1 179 ? 27.541 -13.673 -17.545 1.00 53.06 179 MET A C 1
ATOM 1408 O O . MET A 1 179 ? 27.121 -14.763 -17.936 1.00 53.06 179 MET A O 1
ATOM 1412 N N . ALA A 1 180 ? 28.425 -12.966 -18.260 1.00 52.38 180 ALA A N 1
ATOM 1413 C CA . ALA A 1 180 ? 28.871 -13.286 -19.624 1.00 52.38 180 ALA A CA 1
ATOM 1414 C C . ALA A 1 180 ? 29.943 -14.388 -19.704 1.00 52.38 180 ALA A C 1
ATOM 1416 O O . ALA A 1 180 ? 30.508 -14.627 -20.768 1.00 52.38 180 ALA A O 1
ATOM 1417 N N . VAL A 1 181 ? 30.221 -15.101 -18.607 1.00 49.66 181 VAL A N 1
ATOM 1418 C CA . VAL A 1 181 ? 31.378 -16.012 -18.490 1.00 49.66 181 VAL A CA 1
ATOM 1419 C C . VAL A 1 181 ? 31.386 -17.157 -19.527 1.00 49.66 181 VAL A C 1
ATOM 1421 O O . VAL A 1 181 ? 32.409 -17.814 -19.655 1.00 49.66 181 VAL A O 1
ATOM 1424 N N . ASN A 1 182 ? 30.324 -17.377 -20.318 1.00 54.84 182 ASN A N 1
ATOM 1425 C CA . ASN A 1 182 ? 30.323 -18.300 -21.469 1.00 54.84 182 ASN A CA 1
ATOM 1426 C C . ASN A 1 182 ? 29.341 -17.911 -22.605 1.00 54.84 182 ASN A C 1
ATOM 1428 O O . ASN A 1 182 ? 28.865 -18.794 -23.321 1.00 54.84 182 ASN A O 1
ATOM 1432 N N . MET A 1 183 ? 28.960 -16.637 -22.747 1.00 63.94 183 MET A N 1
ATOM 1433 C CA . MET A 1 183 ? 27.942 -16.225 -23.728 1.00 63.94 183 MET A CA 1
ATOM 1434 C C . MET A 1 183 ? 28.459 -15.091 -24.610 1.00 63.94 183 MET A C 1
ATOM 1436 O O . MET A 1 183 ? 28.574 -13.966 -24.146 1.00 63.94 183 MET A O 1
ATOM 1440 N N . ASP A 1 184 ? 28.720 -15.389 -25.885 1.00 77.75 184 ASP A N 1
ATOM 1441 C CA . ASP A 1 184 ? 29.171 -14.383 -26.860 1.00 77.75 184 ASP A CA 1
ATOM 1442 C C . ASP A 1 184 ? 27.990 -13.783 -27.648 1.00 77.75 184 ASP A C 1
ATOM 1444 O O . ASP A 1 184 ? 28.000 -12.616 -28.031 1.00 77.75 184 ASP A O 1
ATOM 1448 N N . LEU A 1 185 ? 26.947 -14.588 -27.889 1.00 86.81 185 LEU A N 1
ATOM 1449 C CA . LEU A 1 185 ? 25.786 -14.235 -28.707 1.00 86.81 185 LEU A CA 1
ATOM 1450 C C . LEU A 1 185 ? 24.492 -14.717 -28.052 1.00 86.81 185 LEU A C 1
ATOM 1452 O O . LEU A 1 185 ? 24.370 -15.902 -27.713 1.00 86.81 185 LEU A O 1
ATOM 1456 N N . ALA A 1 186 ? 23.503 -13.829 -27.965 1.00 86.81 186 ALA A N 1
ATOM 1457 C CA . ALA A 1 186 ? 22.172 -14.135 -27.456 1.00 86.81 186 ALA A CA 1
ATOM 1458 C C . ALA A 1 186 ? 21.066 -13.690 -28.417 1.00 86.81 186 ALA A C 1
ATOM 1460 O O . ALA A 1 186 ? 21.096 -12.591 -28.962 1.00 86.81 186 ALA A O 1
ATOM 1461 N N . VAL A 1 187 ? 20.059 -14.545 -28.585 1.00 90.25 187 VAL A N 1
ATOM 1462 C CA . VAL A 1 187 ? 18.774 -14.216 -29.200 1.00 90.25 187 VAL A CA 1
ATOM 1463 C C . VAL A 1 187 ? 17.776 -13.945 -28.081 1.00 90.25 187 VAL A C 1
ATOM 1465 O O . VAL A 1 187 ? 17.465 -14.833 -27.284 1.00 90.25 187 VAL A O 1
ATOM 1468 N N . VAL A 1 188 ? 17.280 -12.714 -28.030 1.00 90.00 188 VAL A N 1
ATOM 1469 C CA . VAL A 1 188 ? 16.423 -12.190 -26.963 1.00 90.00 188 VAL A CA 1
ATOM 1470 C C . VAL A 1 188 ? 15.021 -11.951 -27.506 1.00 90.00 188 VAL A C 1
ATOM 1472 O O . VAL A 1 188 ? 14.862 -11.294 -28.532 1.00 90.00 188 VAL A O 1
ATOM 1475 N N . SER A 1 189 ? 14.002 -12.486 -26.835 1.00 89.19 189 SER A N 1
ATOM 1476 C CA . SER A 1 189 ? 12.597 -12.241 -27.186 1.00 89.19 189 SER A CA 1
ATOM 1477 C C . SER A 1 189 ? 12.193 -10.788 -26.913 1.00 89.19 189 SER A C 1
ATOM 1479 O O . SER A 1 189 ? 12.499 -10.256 -25.848 1.00 89.19 189 SER A O 1
ATOM 1481 N N . MET A 1 190 ? 11.459 -10.166 -27.839 1.00 86.75 190 MET A N 1
ATOM 1482 C CA . MET A 1 190 ? 10.822 -8.856 -27.621 1.00 86.75 190 MET A CA 1
ATOM 1483 C C . MET A 1 190 ? 9.447 -8.961 -26.940 1.00 86.75 190 MET A C 1
ATOM 1485 O O . MET A 1 190 ? 8.866 -7.943 -26.571 1.00 86.75 190 MET A O 1
ATOM 1489 N N . ASP A 1 191 ? 8.932 -10.180 -26.735 1.00 86.25 191 ASP A N 1
ATOM 1490 C CA . ASP A 1 191 ? 7.734 -10.437 -25.926 1.00 86.25 191 ASP A CA 1
ATOM 1491 C C . ASP A 1 191 ? 8.067 -10.264 -24.435 1.00 86.25 191 ASP A C 1
ATOM 1493 O O . ASP A 1 191 ? 8.381 -11.222 -23.721 1.00 86.25 191 ASP A O 1
ATOM 1497 N N . VAL A 1 192 ? 8.115 -9.003 -24.001 1.00 84.38 192 VAL A N 1
ATOM 1498 C CA . VAL A 1 192 ? 8.481 -8.620 -22.638 1.00 84.38 192 VAL A CA 1
ATOM 1499 C C . VAL A 1 192 ? 7.363 -8.943 -21.648 1.00 84.38 192 VAL A C 1
ATOM 1501 O O . VAL A 1 192 ? 6.181 -8.742 -21.908 1.00 84.38 192 VAL A O 1
ATOM 1504 N N . MET A 1 193 ? 7.744 -9.425 -20.466 1.00 78.19 193 MET A N 1
ATOM 1505 C CA . MET A 1 193 ? 6.814 -9.820 -19.401 1.00 78.19 193 MET A CA 1
ATOM 1506 C C . MET A 1 193 ? 6.186 -8.635 -18.655 1.00 78.19 193 MET A C 1
ATOM 1508 O O . MET A 1 193 ? 5.299 -8.845 -17.827 1.00 78.19 193 MET A O 1
ATOM 1512 N N . MET A 1 194 ? 6.679 -7.414 -18.868 1.00 72.44 194 MET A N 1
ATOM 1513 C CA . MET A 1 194 ? 6.118 -6.218 -18.245 1.00 72.44 194 MET A CA 1
ATOM 1514 C C . MET A 1 194 ? 4.933 -5.698 -19.058 1.00 72.44 194 MET A C 1
ATOM 1516 O O . MET A 1 194 ? 5.100 -5.232 -20.178 1.00 72.44 194 MET A O 1
ATOM 1520 N N . ASP A 1 195 ? 3.734 -5.760 -18.470 1.00 65.75 195 ASP A N 1
ATOM 1521 C CA . ASP A 1 195 ? 2.467 -5.371 -19.112 1.00 65.75 195 ASP A CA 1
ATOM 1522 C C . ASP A 1 195 ? 2.425 -3.897 -19.563 1.00 65.75 195 ASP A C 1
ATOM 1524 O O . ASP A 1 195 ? 1.654 -3.532 -20.457 1.00 65.75 195 ASP A O 1
ATOM 1528 N N . ASP A 1 196 ? 3.213 -3.033 -18.922 1.00 65.38 196 ASP A N 1
ATOM 1529 C CA . ASP A 1 196 ? 3.321 -1.602 -19.210 1.00 65.38 196 ASP A CA 1
ATOM 1530 C C . ASP A 1 196 ? 4.418 -1.264 -20.229 1.00 65.38 196 ASP A C 1
ATOM 1532 O O . ASP A 1 196 ? 4.490 -0.122 -20.686 1.00 65.38 196 ASP A O 1
ATOM 1536 N N . MET A 1 197 ? 5.222 -2.248 -20.642 1.00 68.69 197 MET A N 1
ATOM 1537 C CA . MET A 1 197 ? 6.255 -2.092 -21.656 1.00 68.69 197 MET A CA 1
ATOM 1538 C C . MET A 1 197 ? 5.835 -2.820 -22.931 1.00 68.69 197 MET A C 1
ATOM 1540 O O . MET A 1 197 ? 5.567 -4.016 -22.937 1.00 68.69 197 MET A O 1
ATOM 1544 N N . LYS A 1 198 ? 5.789 -2.095 -24.047 1.00 73.88 198 LYS A N 1
ATOM 1545 C CA . LYS A 1 198 ? 5.664 -2.706 -25.371 1.00 73.88 198 LYS A CA 1
ATOM 1546 C C . LYS A 1 198 ? 6.919 -2.403 -26.147 1.00 73.88 198 LYS A C 1
ATOM 1548 O O . LYS A 1 198 ? 7.245 -1.239 -26.344 1.00 73.88 198 LYS A O 1
ATOM 1553 N N . VAL A 1 199 ? 7.587 -3.467 -26.555 1.00 80.06 199 VAL A N 1
ATOM 1554 C CA . VAL A 1 199 ? 8.836 -3.418 -27.292 1.00 80.06 199 VAL A CA 1
ATOM 1555 C C . VAL A 1 199 ? 8.560 -3.939 -28.694 1.00 80.06 199 VAL A C 1
ATOM 1557 O O . VAL A 1 199 ? 7.983 -5.013 -28.864 1.00 80.06 199 VAL A O 1
ATOM 1560 N N . THR A 1 200 ? 8.920 -3.152 -29.698 1.00 80.81 200 THR A N 1
ATOM 1561 C CA . THR A 1 200 ? 8.715 -3.471 -31.110 1.00 80.81 200 THR A CA 1
ATOM 1562 C C . THR A 1 200 ? 10.026 -3.372 -31.876 1.00 80.81 200 THR A C 1
ATOM 1564 O O . THR A 1 200 ? 10.978 -2.733 -31.434 1.00 80.81 200 THR A O 1
ATOM 1567 N N . SER A 1 201 ? 10.086 -3.990 -33.055 1.00 79.19 201 SER A N 1
ATOM 1568 C CA . SER A 1 201 ? 11.278 -3.946 -33.910 1.00 79.19 201 SER A CA 1
ATOM 1569 C C . SER A 1 201 ? 11.691 -2.526 -34.311 1.00 79.19 201 SER A C 1
ATOM 1571 O O . SER A 1 201 ? 12.863 -2.292 -34.585 1.00 79.19 201 SER A O 1
ATOM 1573 N N . ASP A 1 202 ? 10.746 -1.581 -34.341 1.00 83.81 202 ASP A N 1
ATOM 1574 C CA . ASP A 1 202 ? 10.999 -0.182 -34.708 1.00 83.81 202 ASP A CA 1
ATOM 1575 C C . ASP A 1 202 ? 11.774 0.587 -33.623 1.00 83.81 202 ASP A C 1
ATOM 1577 O O . ASP A 1 202 ? 12.344 1.645 -33.907 1.00 83.81 202 ASP A O 1
ATOM 1581 N N . ASP A 1 203 ? 11.828 0.046 -32.402 1.00 82.50 203 ASP A N 1
ATOM 1582 C CA . ASP A 1 203 ? 12.506 0.658 -31.258 1.00 82.50 203 ASP A CA 1
ATOM 1583 C C . ASP A 1 203 ? 14.029 0.428 -31.276 1.00 82.50 203 ASP A C 1
ATOM 1585 O O . ASP A 1 203 ? 14.747 1.072 -30.512 1.00 82.50 203 ASP A O 1
ATOM 1589 N N . PHE A 1 204 ? 14.539 -0.439 -32.165 1.00 87.94 204 PHE A N 1
ATOM 1590 C CA . PHE A 1 204 ? 15.956 -0.815 -32.219 1.00 87.94 204 PHE A CA 1
ATOM 1591 C C . PHE A 1 204 ? 16.570 -0.657 -33.601 1.00 87.94 204 PHE A C 1
ATOM 1593 O O . PHE A 1 204 ? 15.941 -0.869 -34.641 1.00 87.94 204 PHE A O 1
ATOM 1600 N N . LYS A 1 205 ? 17.867 -0.366 -33.611 1.00 89.62 205 LYS A N 1
ATOM 1601 C CA . LYS A 1 205 ? 18.704 -0.367 -34.804 1.00 89.62 205 LYS A CA 1
ATOM 1602 C C . LYS A 1 205 ? 19.921 -1.248 -34.593 1.00 89.62 205 LYS A C 1
ATOM 1604 O O . LYS A 1 205 ? 20.412 -1.461 -33.489 1.00 89.62 205 LYS A O 1
ATOM 1609 N N . VAL A 1 206 ? 20.436 -1.748 -35.709 1.00 91.75 206 VAL A N 1
ATOM 1610 C CA . VAL A 1 206 ? 21.722 -2.441 -35.723 1.00 91.75 206 VAL A CA 1
ATOM 1611 C C . VAL A 1 206 ? 22.797 -1.495 -35.187 1.00 91.75 206 VAL A C 1
ATOM 1613 O O . VAL A 1 206 ? 22.867 -0.339 -35.606 1.00 91.75 206 VAL A O 1
ATOM 1616 N N . ASN A 1 207 ? 23.651 -2.030 -34.315 1.00 90.19 207 ASN A N 1
ATOM 1617 C CA . ASN A 1 207 ? 24.717 -1.358 -33.578 1.00 90.19 207 ASN A CA 1
ATOM 1618 C C . ASN A 1 207 ? 24.255 -0.462 -32.408 1.00 90.19 207 ASN A C 1
ATOM 1620 O O . ASN A 1 207 ? 25.097 0.217 -31.818 1.00 90.19 207 ASN A O 1
ATOM 1624 N N . ASP A 1 208 ? 22.974 -0.493 -32.029 1.00 90.25 208 ASP A N 1
ATOM 1625 C CA . ASP A 1 208 ? 22.530 0.082 -30.754 1.00 90.25 208 ASP A CA 1
ATOM 1626 C C . ASP A 1 208 ? 23.101 -0.725 -29.579 1.00 90.25 208 ASP A C 1
ATOM 1628 O O . ASP A 1 208 ? 23.201 -1.957 -29.640 1.00 90.25 208 ASP A O 1
ATOM 1632 N N . THR A 1 209 ? 23.479 -0.026 -28.509 1.00 89.31 209 THR A N 1
ATOM 1633 C CA . THR A 1 209 ? 23.832 -0.651 -27.230 1.00 89.31 209 THR A CA 1
ATOM 1634 C C . THR A 1 209 ? 22.558 -0.801 -26.416 1.00 89.31 209 THR A C 1
ATOM 1636 O O . THR A 1 209 ? 21.817 0.165 -26.239 1.00 89.31 209 THR A O 1
ATOM 1639 N N . VAL A 1 210 ? 22.294 -2.013 -25.939 1.00 90.12 210 VAL A N 1
ATOM 1640 C CA . VAL A 1 210 ? 21.089 -2.327 -25.176 1.00 90.12 210 VAL A CA 1
ATOM 1641 C C . VAL A 1 210 ? 21.423 -3.027 -23.870 1.00 90.12 210 VAL A C 1
ATOM 1643 O O . VAL A 1 210 ? 22.326 -3.863 -23.810 1.00 90.12 210 VAL A O 1
ATOM 1646 N N . THR A 1 211 ? 20.639 -2.724 -22.840 1.00 87.88 211 THR A N 1
ATOM 1647 C CA . THR A 1 211 ? 20.648 -3.426 -21.556 1.00 87.88 211 THR A CA 1
ATOM 1648 C C . THR A 1 211 ? 19.383 -4.270 -21.438 1.00 87.88 211 THR A C 1
ATOM 1650 O O . THR A 1 211 ? 18.262 -3.757 -21.489 1.00 87.88 211 THR A O 1
ATOM 1653 N N . VAL A 1 212 ? 19.560 -5.584 -21.294 1.00 87.12 212 VAL A N 1
ATOM 1654 C CA . VAL A 1 212 ? 18.474 -6.571 -21.251 1.00 87.12 212 VAL A CA 1
ATOM 1655 C C . VAL A 1 212 ? 18.324 -7.100 -19.833 1.00 87.12 212 VAL A C 1
ATOM 1657 O O . VAL A 1 212 ? 19.254 -7.693 -19.291 1.00 87.12 212 VAL A O 1
ATOM 1660 N N . TYR A 1 213 ? 17.129 -6.962 -19.263 1.00 85.38 213 TYR A N 1
ATOM 1661 C CA . TYR A 1 213 ? 16.760 -7.543 -17.973 1.00 85.38 213 TYR A CA 1
ATOM 1662 C C . TYR A 1 213 ? 15.946 -8.813 -18.189 1.00 85.38 213 TYR A C 1
ATOM 1664 O O . TYR A 1 213 ? 14.937 -8.792 -18.895 1.00 85.38 213 TYR A O 1
ATOM 1672 N N . PHE A 1 214 ? 16.333 -9.921 -17.560 1.00 81.88 214 PHE A N 1
ATOM 1673 C CA . PHE A 1 214 ? 15.719 -11.228 -17.812 1.00 81.88 214 PHE A CA 1
ATOM 1674 C C . PHE A 1 214 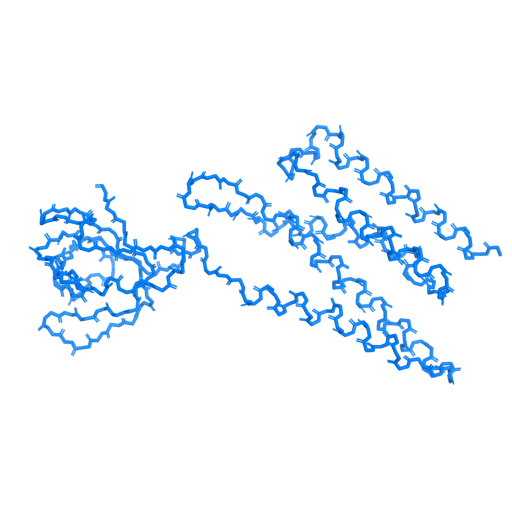? 15.589 -12.078 -16.540 1.00 81.88 214 PHE A C 1
ATOM 1676 O O . PHE A 1 214 ? 16.065 -11.732 -15.460 1.00 81.88 214 PHE A O 1
ATOM 1683 N N . ASN A 1 215 ? 14.893 -13.207 -16.642 1.00 76.25 215 ASN A N 1
ATOM 1684 C CA . ASN A 1 215 ? 14.553 -14.087 -15.519 1.00 76.25 215 ASN A CA 1
ATOM 1685 C C . ASN A 1 215 ? 15.681 -15.026 -15.054 1.00 76.25 215 ASN A C 1
ATOM 1687 O O . ASN A 1 215 ? 15.433 -15.886 -14.208 1.00 76.25 215 ASN A O 1
ATOM 1691 N N . GLY A 1 216 ? 16.893 -14.888 -15.595 1.00 72.31 216 GLY A N 1
ATOM 1692 C CA . GLY A 1 216 ? 18.031 -15.755 -15.280 1.00 72.31 216 GLY A CA 1
ATOM 1693 C C . GLY A 1 216 ? 17.964 -17.150 -15.914 1.00 72.31 216 GLY A C 1
ATOM 1694 O O . GLY A 1 216 ? 18.869 -17.952 -15.697 1.00 72.31 216 GLY A O 1
ATOM 1695 N N . VAL A 1 217 ? 16.914 -17.463 -16.682 1.00 75.94 217 VAL A N 1
ATOM 1696 C CA . VAL A 1 217 ? 16.778 -18.747 -17.377 1.00 75.94 217 VAL A CA 1
ATOM 1697 C C . VAL A 1 217 ? 17.284 -18.600 -18.797 1.00 75.94 217 VAL A C 1
ATOM 1699 O O . VAL A 1 217 ? 16.814 -17.760 -19.563 1.00 75.94 217 VAL A O 1
ATOM 1702 N N . VAL A 1 218 ? 18.217 -19.474 -19.143 1.00 81.31 218 VAL A N 1
ATOM 1703 C CA . VAL A 1 218 ? 18.880 -19.483 -20.433 1.00 81.31 218 VAL A CA 1
ATOM 1704 C C . VAL A 1 218 ? 18.734 -20.864 -21.053 1.00 81.31 218 VAL A C 1
ATOM 1706 O O . VAL A 1 218 ? 18.946 -21.872 -20.379 1.00 81.31 218 VAL A O 1
ATOM 1709 N N . LEU A 1 219 ? 18.335 -20.918 -22.323 1.00 76.94 219 LEU A N 1
ATOM 1710 C CA . LEU A 1 219 ? 18.249 -22.177 -23.055 1.00 76.94 219 LEU A CA 1
ATOM 1711 C C . LEU A 1 219 ? 19.631 -22.570 -23.584 1.00 76.94 219 LEU A C 1
ATOM 1713 O O . LEU A 1 219 ? 20.347 -21.745 -24.152 1.00 76.94 219 LEU A O 1
ATOM 1717 N N . GLU A 1 220 ? 19.982 -23.846 -23.423 1.00 74.19 220 GLU A N 1
ATOM 1718 C CA . GLU A 1 220 ? 21.230 -24.426 -23.927 1.00 74.19 220 GLU A CA 1
ATOM 1719 C C . GLU A 1 220 ? 21.183 -24.571 -25.463 1.00 74.19 220 GLU A C 1
ATOM 1721 O O . GLU A 1 220 ? 20.938 -25.646 -26.010 1.00 74.19 220 GLU A O 1
ATOM 1726 N N . SER A 1 221 ? 21.392 -23.460 -26.170 1.00 79.38 221 SER A N 1
ATOM 1727 C CA . SER A 1 221 ? 21.496 -23.374 -27.631 1.00 79.38 221 SER A CA 1
ATOM 1728 C C . SER A 1 221 ? 22.637 -22.441 -28.047 1.00 79.38 221 SER A C 1
ATOM 1730 O O . SER A 1 221 ? 23.145 -21.677 -27.229 1.00 79.38 221 SER A O 1
ATOM 1732 N N . TYR A 1 222 ? 23.038 -22.485 -29.323 1.00 80.81 222 TYR A N 1
ATOM 1733 C CA . TYR A 1 222 ? 23.990 -21.525 -29.891 1.00 80.81 222 TYR A CA 1
ATOM 1734 C C . TYR A 1 222 ? 23.444 -20.896 -31.191 1.00 80.81 222 TYR A C 1
ATOM 1736 O O . TYR A 1 222 ? 23.215 -21.639 -32.150 1.00 80.81 222 TYR A O 1
ATOM 1744 N N . PRO A 1 223 ? 23.252 -19.563 -31.262 1.00 86.69 223 PRO A N 1
ATOM 1745 C CA . PRO A 1 223 ? 23.316 -18.607 -30.154 1.00 86.69 223 PRO A CA 1
ATOM 1746 C C . PRO A 1 223 ? 22.382 -18.963 -28.995 1.00 86.69 223 PRO A C 1
ATOM 1748 O O . PRO A 1 223 ? 21.414 -19.720 -29.142 1.00 86.69 223 PRO A O 1
ATOM 1751 N N . VAL A 1 224 ? 22.698 -18.418 -27.831 1.00 86.50 224 VAL A N 1
ATOM 1752 C CA . VAL A 1 224 ? 21.943 -18.642 -26.604 1.00 86.50 224 VAL A CA 1
ATOM 1753 C C . VAL A 1 224 ? 20.551 -18.024 -26.730 1.00 86.50 224 VAL A C 1
ATOM 1755 O O . VAL A 1 224 ? 20.428 -16.916 -27.235 1.00 86.50 224 VAL A O 1
ATOM 1758 N N . GLN A 1 225 ? 19.494 -18.706 -26.285 1.00 86.38 225 GLN A N 1
ATOM 1759 C CA . GLN A 1 225 ? 18.130 -18.164 -26.355 1.00 86.38 225 GLN A CA 1
ATOM 1760 C C . GLN A 1 225 ? 17.611 -17.717 -24.985 1.00 86.38 225 GLN A C 1
ATOM 1762 O O . GLN A 1 225 ? 17.645 -18.477 -24.012 1.00 86.38 225 GLN A O 1
ATOM 1767 N N . ILE A 1 226 ? 17.077 -16.491 -24.940 1.00 85.00 226 ILE A N 1
ATOM 1768 C CA . ILE A 1 226 ? 16.498 -15.857 -23.752 1.00 85.00 226 ILE A CA 1
ATOM 1769 C C . ILE A 1 226 ? 15.067 -15.423 -24.074 1.00 85.00 226 ILE A C 1
ATOM 1771 O O . ILE A 1 226 ? 14.826 -14.406 -24.723 1.00 85.00 226 ILE A O 1
ATOM 1775 N N . ASN A 1 227 ? 14.103 -16.200 -23.586 1.00 85.69 227 ASN A N 1
ATOM 1776 C CA . ASN A 1 227 ? 12.680 -15.919 -23.796 1.00 85.69 227 ASN A CA 1
ATOM 1777 C C . ASN A 1 227 ? 12.052 -15.155 -22.623 1.00 85.69 227 ASN A C 1
ATOM 1779 O O . ASN A 1 227 ? 11.031 -14.501 -22.785 1.00 85.69 227 ASN A O 1
ATOM 1783 N N . GLY A 1 228 ? 12.636 -15.262 -21.428 1.00 82.69 228 GLY A N 1
ATOM 1784 C CA . GLY A 1 228 ? 12.090 -14.675 -20.208 1.00 82.69 228 GLY A CA 1
ATOM 1785 C C . GLY A 1 228 ? 12.570 -13.253 -19.963 1.00 82.69 228 GLY A C 1
ATOM 1786 O O . GLY A 1 228 ? 13.312 -13.034 -19.008 1.00 82.69 228 GLY A O 1
ATOM 1787 N N . VAL A 1 229 ? 12.181 -12.316 -20.824 1.00 86.06 229 VAL A N 1
ATOM 1788 C CA . VAL A 1 229 ? 12.674 -10.932 -20.801 1.00 86.06 229 VAL A CA 1
ATOM 1789 C C . VAL A 1 229 ? 11.703 -10.041 -20.037 1.00 86.06 229 VAL A C 1
ATOM 1791 O O . VAL A 1 229 ? 10.503 -10.053 -20.292 1.00 86.06 229 VAL A O 1
ATOM 1794 N N . TYR A 1 230 ? 12.215 -9.275 -19.078 1.00 82.94 230 TYR A N 1
ATOM 1795 C CA . TYR A 1 230 ? 11.435 -8.290 -18.333 1.00 82.94 230 TYR A CA 1
ATOM 1796 C C . TYR A 1 230 ? 11.418 -6.943 -19.051 1.00 82.94 230 TYR A C 1
ATOM 1798 O O . TYR A 1 230 ? 10.344 -6.385 -19.237 1.00 82.94 230 TYR A O 1
ATOM 1806 N N . ALA A 1 231 ? 12.588 -6.439 -19.448 1.00 84.62 231 ALA A N 1
ATOM 1807 C 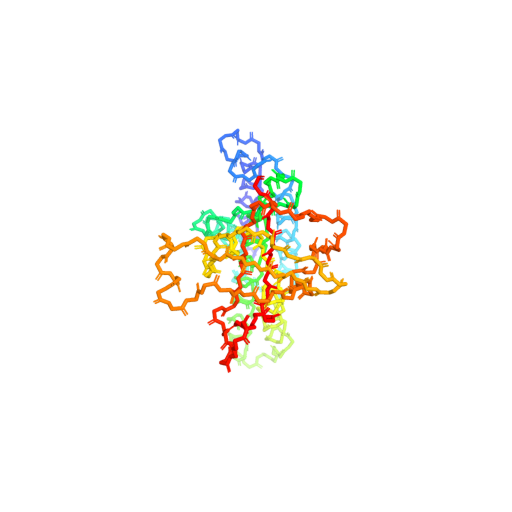CA . ALA A 1 231 ? 12.750 -5.159 -20.135 1.00 84.62 231 ALA A CA 1
ATOM 1808 C C . ALA A 1 231 ? 13.972 -5.169 -21.051 1.00 84.62 231 ALA A C 1
ATOM 1810 O O . ALA A 1 231 ? 14.940 -5.892 -20.802 1.00 84.62 231 ALA A O 1
ATOM 1811 N N . ILE A 1 232 ? 13.934 -4.297 -22.057 1.00 86.75 232 ILE A N 1
ATOM 1812 C CA . ILE A 1 232 ? 15.069 -3.970 -22.918 1.00 86.75 232 ILE A CA 1
ATOM 1813 C C . ILE A 1 232 ? 15.158 -2.446 -22.988 1.00 86.75 232 ILE A C 1
ATOM 1815 O O . ILE A 1 232 ? 14.189 -1.795 -23.375 1.00 86.75 232 ILE A O 1
ATOM 1819 N N . PHE A 1 233 ? 16.303 -1.885 -22.611 1.00 85.38 233 PHE A N 1
ATOM 1820 C CA . PHE A 1 233 ? 16.569 -0.449 -22.705 1.00 85.38 233 PHE A CA 1
ATOM 1821 C C . PHE A 1 233 ? 17.669 -0.190 -23.724 1.00 85.38 233 PHE A C 1
ATOM 1823 O O . PHE A 1 233 ? 18.637 -0.943 -23.775 1.00 85.38 233 PHE A O 1
ATOM 1830 N N . VAL A 1 234 ? 17.510 0.865 -24.518 1.00 85.19 234 VAL A N 1
ATOM 1831 C CA . VAL A 1 234 ? 18.551 1.385 -25.412 1.00 85.19 234 VAL A CA 1
ATOM 1832 C C . VAL A 1 234 ? 19.313 2.475 -24.659 1.00 85.19 234 VAL A C 1
ATOM 1834 O O . VAL A 1 234 ? 18.670 3.355 -24.079 1.00 85.19 234 VAL A O 1
ATOM 1837 N N . ASP A 1 235 ? 20.646 2.395 -24.656 1.00 76.75 235 ASP A N 1
ATOM 1838 C CA . ASP A 1 235 ? 21.539 3.402 -24.056 1.00 76.75 235 ASP A CA 1
ATOM 1839 C C . ASP A 1 235 ? 21.717 4.652 -24.941 1.00 76.75 235 ASP A C 1
ATOM 1841 O O . ASP A 1 235 ? 21.771 4.519 -26.189 1.00 76.75 235 ASP A O 1
#